Protein AF-A0A9K3PJ21-F1 (afdb_monomer_lite)

Sequence (249 aa):
MRWIPQDNSATTTWRPKPSSGSFVVKENTVPANENVNTLNNMMKSQVFDDKKAVFGEKKPVAVLPKMQKGLSYRSLSEPVPEGGACNLVYEPDSSGRLVEHYSTQPLEGVAAVGRWTAGTSKKIAPFKFKRNAGRNVLIGNCSAGVQGRKNYCSGWCQFVKSAKIQQGDVTVYDVPSGLKAMPVDVYLYYNDSRPGYQSVKLIPGKPQTTDNLLAVACIPKNTQFYENMTVDLLKWLQDGNNHGYSTKL

InterPro domains:
  IPR040955 Immune mapped protein 2, N-terminal [PF18590] (85-172)

pLDDT: mean 81.96, std 20.91, range [33.12, 98.81]

Radius of gyration: 27.79 Å; chains: 1; bounding box: 63×65×94 Å

Secondary structure (DSSP, 8-state):
----PPP------PPPPP----------PPPP--------------------------PPP-----PPS-------SSPPPTT-EEEEEEE-TTT-EEEEEEESSPPPSSEEEEEEE--TT----THHHHGGGGEEEEE--TTSHHHHHHHHHHHHHHHHHHHHHTT-EEEE-PPPTT-----EEEEEEES--STTTSEEEPPBT--EE-TTEEEEEEEETT-----SS---HHHHHHHHHHHSEEEE-

Organism: NCBI:txid303405

Structure (mmCIF, N/CA/C/O backbone):
data_AF-A0A9K3PJ21-F1
#
_entry.id   AF-A0A9K3PJ21-F1
#
loop_
_atom_site.group_PDB
_atom_site.id
_atom_site.type_symbol
_atom_site.label_atom_id
_atom_site.label_alt_id
_atom_site.label_comp_id
_atom_site.label_asym_id
_atom_site.label_entity_id
_atom_site.label_seq_id
_atom_site.pdbx_PDB_ins_code
_atom_site.Cartn_x
_atom_site.Cartn_y
_atom_site.Cartn_z
_atom_site.occupancy
_atom_site.B_iso_or_equiv
_atom_site.auth_seq_id
_atom_site.auth_comp_id
_atom_site.auth_asym_id
_atom_site.auth_atom_id
_atom_site.pdbx_PDB_model_num
ATOM 1 N N . MET A 1 1 ? 38.081 -19.834 45.169 1.00 48.06 1 MET A N 1
ATOM 2 C CA . MET A 1 1 ? 38.332 -18.465 44.666 1.00 48.06 1 MET A CA 1
ATOM 3 C C . MET A 1 1 ? 36.991 -17.816 44.374 1.00 48.06 1 MET A C 1
ATOM 5 O O . MET A 1 1 ? 36.265 -18.325 43.534 1.00 48.06 1 MET A O 1
ATOM 9 N N . ARG A 1 2 ? 36.615 -16.791 45.147 1.00 37.12 2 ARG A N 1
ATOM 10 C CA . ARG A 1 2 ? 35.355 -16.047 44.992 1.00 37.12 2 ARG A CA 1
ATOM 11 C C . ARG A 1 2 ? 35.621 -14.816 44.130 1.00 37.12 2 ARG A C 1
ATOM 13 O O . ARG A 1 2 ? 36.528 -14.052 44.441 1.00 37.12 2 ARG A O 1
ATOM 20 N N . TRP A 1 3 ? 34.845 -14.663 43.067 1.00 46.25 3 TRP A N 1
ATOM 21 C CA . TRP A 1 3 ? 34.851 -13.498 42.188 1.00 46.25 3 TRP A CA 1
ATOM 22 C C . TRP A 1 3 ? 33.812 -12.501 42.719 1.00 46.25 3 TRP A C 1
ATOM 24 O O . TRP A 1 3 ? 32.658 -12.877 42.919 1.00 46.25 3 TRP A O 1
ATOM 34 N N . ILE A 1 4 ? 34.233 -11.270 43.006 1.00 57.59 4 ILE A N 1
ATOM 35 C CA . ILE A 1 4 ? 33.368 -10.164 43.442 1.00 57.59 4 ILE A CA 1
ATOM 36 C C . ILE A 1 4 ? 33.255 -9.197 42.254 1.00 57.59 4 ILE A C 1
ATOM 38 O O . ILE A 1 4 ? 34.300 -8.756 41.773 1.00 57.59 4 ILE A O 1
ATOM 42 N N . PRO A 1 5 ? 32.053 -8.847 41.765 1.00 61.66 5 PRO A N 1
ATOM 43 C CA . PRO A 1 5 ? 31.897 -7.789 40.772 1.00 61.66 5 PRO A CA 1
ATOM 44 C C . PRO A 1 5 ? 31.983 -6.409 41.439 1.00 61.66 5 PRO A C 1
ATOM 46 O O . PRO A 1 5 ? 31.335 -6.172 42.456 1.00 61.66 5 PRO A O 1
ATOM 49 N N . GLN A 1 6 ? 32.777 -5.502 40.863 1.00 60.41 6 GLN A N 1
ATOM 50 C CA . GLN A 1 6 ? 32.766 -4.075 41.196 1.00 60.41 6 GLN A CA 1
ATOM 51 C C . GLN A 1 6 ? 31.664 -3.363 40.405 1.00 60.41 6 GLN A C 1
ATOM 53 O O . GLN A 1 6 ? 31.668 -3.378 39.173 1.00 60.41 6 GLN A O 1
ATOM 58 N N . ASP A 1 7 ? 30.757 -2.711 41.130 1.00 52.34 7 ASP A N 1
ATOM 59 C CA . ASP A 1 7 ? 29.776 -1.771 40.597 1.00 52.34 7 ASP A CA 1
ATOM 60 C C . ASP A 1 7 ? 30.464 -0.481 40.128 1.00 52.34 7 ASP A C 1
ATOM 62 O O . ASP A 1 7 ? 31.158 0.185 40.896 1.00 52.34 7 ASP A O 1
ATOM 66 N N . ASN A 1 8 ? 30.236 -0.100 38.868 1.00 55.09 8 ASN A N 1
ATOM 67 C CA . ASN A 1 8 ? 30.619 1.197 38.310 1.00 55.09 8 ASN A CA 1
ATOM 68 C C . ASN A 1 8 ? 29.347 1.986 37.967 1.00 55.09 8 ASN A C 1
ATOM 70 O O . ASN A 1 8 ? 28.825 1.917 36.855 1.00 55.09 8 ASN A O 1
ATOM 74 N N . SER A 1 9 ? 28.835 2.745 38.937 1.00 54.09 9 SER A N 1
ATOM 75 C CA . SER A 1 9 ? 27.739 3.695 38.742 1.00 54.09 9 SER A CA 1
ATOM 76 C C . SER A 1 9 ? 28.293 5.079 38.383 1.00 54.09 9 SER A C 1
ATOM 78 O O . SER A 1 9 ? 28.671 5.849 39.265 1.00 54.09 9 SER A O 1
ATOM 80 N N . ALA A 1 10 ? 28.330 5.415 37.092 1.00 52.22 10 ALA A N 1
ATOM 81 C CA . ALA A 1 10 ? 28.591 6.775 36.622 1.00 52.22 10 ALA A CA 1
ATOM 82 C C . ALA A 1 10 ? 27.274 7.434 36.182 1.00 52.22 10 ALA A C 1
ATOM 84 O O . ALA A 1 10 ? 26.783 7.234 35.073 1.00 52.22 10 ALA A O 1
ATOM 85 N N . THR A 1 11 ? 26.683 8.221 37.078 1.00 48.62 11 THR A N 1
ATOM 86 C CA . THR A 1 11 ? 25.495 9.047 36.837 1.00 48.62 11 THR A CA 1
ATOM 87 C C . THR A 1 11 ? 25.906 10.342 36.131 1.00 48.62 11 THR A C 1
ATOM 89 O O . THR A 1 11 ? 26.286 11.326 36.764 1.00 48.62 11 THR A O 1
ATOM 92 N N . THR A 1 12 ? 25.832 10.371 34.800 1.00 56.50 12 THR A N 1
ATOM 93 C CA . THR A 1 12 ? 25.981 11.613 34.025 1.00 56.50 12 THR A CA 1
ATOM 94 C C . THR A 1 12 ? 24.645 12.354 33.986 1.00 56.50 12 THR A C 1
ATOM 96 O O . THR A 1 12 ? 23.727 11.987 33.255 1.00 56.50 12 THR A O 1
ATOM 99 N N . THR A 1 13 ? 24.528 13.409 34.790 1.00 52.47 13 THR A N 1
ATOM 100 C CA . THR A 1 13 ? 23.378 14.319 34.787 1.00 52.47 13 THR A CA 1
ATOM 101 C C . THR A 1 13 ? 23.500 15.322 33.637 1.00 52.47 13 THR A C 1
ATOM 103 O O . THR A 1 13 ? 24.359 16.200 33.629 1.00 52.47 13 THR A O 1
ATOM 106 N N . TRP A 1 14 ? 22.621 15.195 32.643 1.00 51.62 14 TRP A N 1
ATOM 107 C CA . TRP A 1 14 ? 22.458 16.170 31.565 1.00 51.62 14 TRP A CA 1
ATOM 108 C C . TRP A 1 14 ? 21.593 17.344 32.039 1.00 51.62 14 TRP A C 1
ATOM 110 O O . TRP A 1 14 ? 20.435 17.156 32.408 1.00 51.62 14 TRP A O 1
ATOM 120 N N . ARG A 1 15 ? 22.134 18.569 32.003 1.00 51.69 15 ARG A N 1
ATOM 121 C CA . ARG A 1 15 ? 21.355 19.812 32.148 1.00 51.69 15 ARG A CA 1
ATOM 122 C C . ARG A 1 15 ? 21.144 20.461 30.772 1.00 51.69 15 ARG A C 1
ATOM 124 O O . ARG A 1 15 ? 22.138 20.748 30.105 1.00 51.69 15 ARG A O 1
ATOM 131 N N . PRO A 1 16 ? 19.903 20.748 30.344 1.00 59.66 16 PRO A N 1
ATOM 132 C CA . PRO A 1 16 ? 19.662 21.547 29.147 1.00 59.66 16 PRO A CA 1
ATOM 133 C C . PRO A 1 16 ? 19.882 23.046 29.418 1.00 59.66 16 PRO A C 1
ATOM 135 O O . PRO A 1 16 ? 19.475 23.576 30.453 1.00 59.66 16 PRO A O 1
ATOM 138 N N . LYS A 1 17 ? 20.525 23.736 28.466 1.00 58.53 17 LYS A N 1
ATOM 139 C CA . LYS A 1 17 ? 20.620 25.205 28.419 1.00 58.53 17 LYS A CA 1
ATOM 140 C C . LYS A 1 17 ? 19.269 25.795 27.980 1.00 58.53 17 LYS A C 1
ATOM 142 O O . LYS A 1 17 ? 18.743 25.342 26.965 1.00 58.53 17 LYS A O 1
ATOM 147 N N . PRO A 1 18 ? 18.731 26.825 28.653 1.00 55.88 18 PRO A N 1
ATOM 148 C CA . PRO A 1 18 ? 17.590 27.571 28.138 1.00 55.88 18 PRO A CA 1
ATOM 149 C C . PRO A 1 18 ? 18.043 28.536 27.032 1.00 55.88 18 PRO A C 1
ATOM 151 O O . PRO A 1 18 ? 18.862 29.422 27.266 1.00 55.88 18 PRO A O 1
ATOM 154 N N . SER A 1 19 ? 17.510 28.370 25.819 1.00 60.38 19 SER A N 1
ATOM 155 C CA . SER A 1 19 ? 17.622 29.353 24.738 1.00 60.38 19 SER A CA 1
ATOM 156 C C . SER A 1 19 ? 16.398 30.267 24.758 1.00 60.38 19 SER A C 1
ATOM 158 O O . SER A 1 19 ? 15.326 29.907 24.272 1.00 60.38 19 SER A O 1
ATOM 160 N N . SER A 1 20 ? 16.556 31.455 25.332 1.00 53.25 20 SER A N 1
ATOM 161 C CA . SER A 1 20 ? 15.606 32.559 25.219 1.00 53.25 20 SER A CA 1
ATOM 162 C C . SER A 1 20 ? 15.751 33.220 23.844 1.00 53.25 20 SER A C 1
ATOM 164 O O . SER A 1 20 ? 16.645 34.039 23.639 1.00 53.25 20 SER A O 1
ATOM 166 N N . GLY A 1 21 ? 14.896 32.844 22.893 1.00 54.09 21 GLY A N 1
ATOM 167 C CA . GLY A 1 21 ? 14.722 33.552 21.625 1.00 54.09 21 GLY A CA 1
ATOM 168 C C . GLY A 1 21 ? 13.326 34.158 21.570 1.00 54.09 21 GLY A C 1
ATOM 169 O O . GLY A 1 21 ? 12.347 33.441 21.386 1.00 54.09 21 GLY A O 1
ATOM 170 N N . SER A 1 22 ? 13.234 35.469 21.773 1.00 53.38 22 SER A N 1
ATOM 171 C CA . SER A 1 22 ? 12.018 36.264 21.618 1.00 53.38 22 SER A CA 1
ATOM 172 C C . SER A 1 22 ? 11.639 36.356 20.136 1.00 53.38 22 SER A C 1
ATOM 174 O O . SER A 1 22 ? 12.394 36.874 19.316 1.00 53.38 22 SER A O 1
ATOM 176 N N . PHE A 1 23 ? 10.464 35.836 19.784 1.00 51.53 23 PHE A N 1
ATOM 177 C CA . PHE A 1 23 ? 9.913 35.913 18.432 1.00 51.53 23 PHE A CA 1
ATOM 178 C C . PHE A 1 23 ? 8.993 37.136 18.342 1.00 51.53 23 PHE A C 1
ATOM 180 O O . PHE A 1 23 ? 7.965 37.202 19.013 1.00 51.53 23 PHE A O 1
ATOM 187 N N . VAL A 1 24 ? 9.388 38.127 17.541 1.00 61.00 24 VAL A N 1
ATOM 188 C CA . VAL A 1 24 ? 8.581 39.316 17.236 1.00 61.00 24 VAL A CA 1
ATOM 189 C C . VAL A 1 24 ? 7.594 38.949 16.128 1.00 61.00 24 VAL A C 1
ATOM 191 O O . VAL A 1 24 ? 7.997 38.665 15.001 1.00 61.00 24 VAL A O 1
ATOM 194 N N . VAL A 1 25 ? 6.301 38.952 16.449 1.00 57.19 25 VAL A N 1
ATOM 195 C CA . VAL A 1 25 ? 5.211 38.810 15.477 1.00 57.19 25 VAL A CA 1
ATOM 196 C C . VAL A 1 25 ? 5.051 40.150 14.757 1.00 57.19 25 VAL A C 1
ATOM 198 O O . VAL A 1 25 ? 4.670 41.142 15.370 1.00 57.19 25 VAL A O 1
ATOM 201 N N . LYS A 1 26 ? 5.375 40.196 13.461 1.00 56.75 26 LYS A N 1
ATOM 202 C CA . LYS A 1 26 ? 4.985 41.307 12.583 1.00 56.75 26 LYS A CA 1
ATOM 203 C C . LYS A 1 26 ? 3.599 41.009 12.020 1.00 56.75 26 LYS A C 1
ATOM 205 O O . LYS A 1 26 ? 3.435 40.054 11.263 1.00 56.75 26 LYS A O 1
ATOM 210 N N . GLU A 1 27 ? 2.622 41.819 12.409 1.00 52.47 27 GLU A N 1
ATOM 211 C CA . GLU A 1 27 ? 1.306 41.882 11.779 1.00 52.47 27 GLU A CA 1
ATOM 212 C C . GLU A 1 27 ? 1.458 42.381 10.336 1.00 52.47 27 GLU A C 1
ATOM 214 O O . GLU A 1 27 ? 2.004 43.456 10.091 1.00 52.47 27 GLU A O 1
ATOM 219 N N . ASN A 1 28 ? 0.992 41.582 9.375 1.00 53.69 28 ASN A N 1
ATOM 220 C CA . ASN A 1 28 ? 0.853 41.994 7.983 1.00 53.69 28 ASN A CA 1
ATOM 221 C C . ASN A 1 28 ? -0.600 42.408 7.740 1.00 53.69 28 ASN A C 1
ATOM 223 O O . ASN A 1 28 ? -1.493 41.569 7.631 1.00 53.69 28 ASN A O 1
ATOM 227 N N . THR A 1 29 ? -0.807 43.715 7.633 1.00 60.03 29 THR A N 1
ATOM 228 C CA . THR A 1 29 ? -2.037 44.347 7.158 1.00 60.03 29 THR A CA 1
ATOM 229 C C . THR A 1 29 ? -2.218 44.056 5.666 1.00 60.03 29 THR A C 1
ATOM 231 O O . THR A 1 29 ? -1.365 44.416 4.855 1.00 60.03 29 THR A O 1
ATOM 234 N N . VAL A 1 30 ? -3.324 43.413 5.287 1.00 63.75 30 VAL A N 1
ATOM 235 C CA . VAL A 1 30 ? -3.728 43.235 3.882 1.00 63.75 30 VAL A CA 1
ATOM 236 C C . VAL A 1 30 ? -4.723 44.345 3.526 1.00 63.75 30 VAL A C 1
ATOM 238 O O . VAL A 1 30 ? -5.742 44.457 4.207 1.00 63.75 30 VAL A O 1
ATOM 241 N N . PRO A 1 31 ? -4.479 45.166 2.488 1.00 57.81 31 PRO A N 1
ATOM 242 C CA . PRO A 1 31 ? -5.477 46.114 2.017 1.00 57.81 31 PRO A CA 1
ATOM 243 C C . PRO A 1 31 ? -6.556 45.410 1.186 1.00 57.81 31 PRO A C 1
ATOM 245 O O . PRO A 1 31 ? -6.269 44.596 0.305 1.00 57.81 31 PRO A O 1
ATOM 248 N N . ALA A 1 32 ? -7.805 45.764 1.480 1.00 54.44 32 ALA A N 1
ATOM 249 C CA . ALA A 1 32 ? -8.970 45.472 0.663 1.00 54.44 32 ALA A CA 1
ATOM 250 C C . ALA A 1 32 ? -8.812 46.115 -0.721 1.00 54.44 32 ALA A C 1
ATOM 252 O O . ALA A 1 32 ? -8.413 47.275 -0.821 1.00 54.44 32 ALA A O 1
ATOM 253 N N . ASN A 1 33 ? -9.143 45.374 -1.777 1.00 54.28 33 ASN A N 1
ATOM 254 C CA . ASN A 1 33 ? -9.301 45.954 -3.102 1.00 54.28 33 ASN A CA 1
ATOM 255 C C . ASN A 1 33 ? -10.628 45.481 -3.701 1.00 54.28 33 ASN A C 1
ATOM 257 O O . ASN A 1 33 ? -10.788 44.318 -4.074 1.00 54.28 33 ASN A O 1
ATOM 261 N N . GLU A 1 34 ? -11.578 46.410 -3.722 1.00 53.25 34 GLU A N 1
ATOM 262 C CA . GLU A 1 34 ? -12.801 46.382 -4.513 1.00 53.25 34 GLU A CA 1
ATOM 263 C C . GLU A 1 34 ? -12.468 46.705 -5.976 1.00 53.25 34 GLU A C 1
ATOM 265 O O . GLU A 1 34 ? -11.666 47.594 -6.241 1.00 53.25 34 GLU A O 1
ATOM 270 N N . ASN A 1 35 ? -13.093 45.996 -6.917 1.00 53.22 35 ASN A N 1
ATOM 271 C CA . ASN A 1 35 ? -13.442 46.443 -8.279 1.00 53.22 35 ASN A CA 1
ATOM 272 C C . ASN A 1 35 ? -14.196 45.263 -8.930 1.00 53.22 35 ASN A C 1
ATOM 274 O O . ASN A 1 35 ? -13.621 44.190 -9.082 1.00 53.22 35 ASN A O 1
ATOM 278 N N . VAL A 1 36 ? -15.521 45.254 -9.109 1.00 49.59 36 VAL A N 1
ATOM 279 C CA . VAL A 1 36 ? -16.432 46.136 -9.869 1.00 49.59 36 VAL A CA 1
ATOM 280 C C . VAL A 1 36 ? -16.236 46.045 -11.395 1.00 49.59 36 VAL A C 1
ATOM 282 O O . VAL A 1 36 ? -15.222 46.481 -11.926 1.00 49.59 36 VAL A O 1
ATOM 285 N N . ASN A 1 37 ? -17.311 45.573 -12.053 1.00 44.03 37 ASN A N 1
ATOM 286 C CA . ASN A 1 37 ? -17.676 45.666 -13.481 1.00 44.03 37 ASN A CA 1
ATOM 287 C C . ASN A 1 37 ? -16.851 44.792 -14.468 1.00 44.03 37 ASN A C 1
ATOM 289 O O . ASN A 1 37 ? -15.691 44.500 -14.238 1.00 44.03 37 ASN A O 1
ATOM 293 N N . THR A 1 38 ? -17.368 44.257 -15.582 1.00 49.78 38 THR A N 1
ATOM 294 C CA . THR A 1 38 ? -18.482 44.683 -16.443 1.00 49.78 38 THR A CA 1
ATOM 295 C C . THR A 1 38 ? -18.964 43.511 -17.316 1.00 49.78 38 THR A C 1
ATOM 297 O O . THR A 1 38 ? -18.173 42.678 -17.755 1.00 49.78 38 THR A O 1
ATOM 300 N N . LEU A 1 39 ? -20.265 43.510 -17.612 1.00 51.31 39 LEU A N 1
ATOM 301 C CA . LEU A 1 39 ? -20.942 42.819 -18.718 1.00 51.31 39 LEU A CA 1
ATOM 302 C C . LEU A 1 39 ? -20.254 43.006 -20.086 1.00 51.31 39 LEU A C 1
ATOM 304 O O . LEU A 1 39 ? -19.721 44.078 -20.351 1.00 51.31 39 LEU A O 1
ATOM 308 N N . ASN A 1 40 ? -20.377 42.012 -20.978 1.00 51.66 40 ASN A N 1
ATOM 309 C CA . ASN A 1 40 ? -20.855 42.155 -22.371 1.00 51.66 40 ASN A CA 1
ATOM 310 C C . ASN A 1 40 ? -20.815 40.776 -23.071 1.00 51.66 40 ASN A C 1
ATOM 312 O O . ASN A 1 40 ? -19.788 40.112 -23.067 1.00 51.66 40 ASN A O 1
ATOM 316 N N . ASN A 1 41 ? -21.943 40.175 -23.455 1.00 47.41 41 ASN A N 1
ATOM 317 C CA . ASN A 1 41 ? -22.812 40.426 -24.616 1.00 47.41 41 ASN A CA 1
ATOM 318 C C . ASN A 1 41 ? -22.293 39.922 -25.981 1.00 47.41 41 ASN A C 1
ATOM 320 O O . ASN A 1 41 ? -21.202 40.256 -26.422 1.00 47.41 41 ASN A O 1
ATOM 324 N N . MET A 1 42 ? -23.229 39.250 -26.668 1.00 45.12 42 MET A N 1
ATOM 325 C CA . MET A 1 42 ? -23.433 39.150 -28.122 1.00 45.12 42 MET A CA 1
ATOM 326 C C . MET A 1 42 ? -22.715 38.068 -28.950 1.00 45.12 42 MET A C 1
ATOM 328 O O . MET A 1 42 ? -21.550 38.160 -29.316 1.00 45.12 42 MET A O 1
ATOM 332 N N . MET A 1 43 ? -23.552 37.103 -29.361 1.00 50.19 43 MET A N 1
ATOM 333 C CA . MET A 1 43 ? -23.869 36.769 -30.759 1.00 50.19 43 MET A CA 1
ATOM 334 C C . MET A 1 43 ? -22.722 36.809 -31.775 1.00 50.19 43 MET A C 1
ATOM 336 O O . MET A 1 43 ? -22.367 37.883 -32.248 1.00 50.19 43 MET A O 1
ATOM 340 N N . LYS A 1 44 ? -22.366 35.632 -32.306 1.00 49.00 44 LYS A N 1
ATOM 341 C CA . LYS A 1 44 ? -22.301 35.427 -33.764 1.00 49.00 44 LYS A CA 1
ATOM 342 C C . LYS A 1 44 ? -22.819 34.037 -34.129 1.00 49.00 44 LYS A C 1
ATOM 344 O O . LYS A 1 44 ? -22.147 33.033 -33.926 1.00 49.00 44 LYS A O 1
ATOM 349 N N . SER A 1 45 ? -24.026 34.011 -34.691 1.00 54.41 45 SER A N 1
ATOM 350 C CA . SER A 1 45 ? -24.462 32.970 -35.614 1.00 54.41 45 SER A CA 1
ATOM 351 C C . SER A 1 45 ? -23.651 33.101 -36.902 1.00 54.41 45 SER A C 1
ATOM 353 O O . SER A 1 45 ? -23.663 34.170 -37.515 1.00 54.41 45 SER A O 1
ATOM 355 N N . GLN A 1 46 ? -22.998 32.031 -37.345 1.00 53.22 46 GLN A N 1
ATOM 356 C CA . GLN A 1 46 ? -22.615 31.888 -38.745 1.00 53.22 46 GLN A CA 1
ATOM 357 C C . GLN A 1 46 ? -22.968 30.487 -39.239 1.00 53.22 46 GLN A C 1
ATOM 359 O O . GLN A 1 46 ? -22.632 29.474 -38.631 1.00 53.22 46 GLN A O 1
ATOM 364 N N . VAL A 1 47 ? -23.735 30.524 -40.323 1.00 52.53 47 VAL A N 1
ATOM 365 C CA . VAL A 1 47 ? -24.220 29.455 -41.193 1.00 52.53 47 VAL A CA 1
ATOM 366 C C . VAL A 1 47 ? -23.155 29.181 -42.269 1.00 52.53 47 VAL A C 1
ATOM 368 O O . VAL A 1 47 ? -22.322 30.054 -42.517 1.00 52.53 47 VAL A O 1
ATOM 371 N N . PHE A 1 48 ? -23.289 28.026 -42.937 1.00 45.22 48 PHE A N 1
ATOM 372 C CA . PHE A 1 48 ? -22.551 27.501 -44.105 1.00 45.22 48 PHE A CA 1
ATOM 373 C C . PHE A 1 48 ? -21.251 26.762 -43.717 1.00 45.22 48 PHE A C 1
ATOM 375 O O . PHE A 1 48 ? -20.473 27.236 -42.902 1.00 45.22 48 PHE A O 1
ATOM 382 N N . ASP A 1 49 ? -20.991 25.521 -44.137 1.00 46.25 49 ASP A N 1
ATOM 383 C CA . ASP A 1 49 ? -21.069 24.995 -45.497 1.00 46.25 49 ASP A CA 1
ATOM 384 C C . ASP A 1 49 ? -21.012 23.454 -45.525 1.00 46.25 49 ASP A C 1
ATOM 386 O O . ASP A 1 49 ? -20.274 22.822 -44.760 1.00 46.25 49 ASP A O 1
ATOM 390 N N . ASP A 1 50 ? -21.726 22.876 -46.492 1.00 54.44 50 ASP A N 1
ATOM 391 C CA . ASP A 1 50 ? -21.658 21.478 -46.913 1.00 54.44 50 ASP A CA 1
ATOM 392 C C . ASP A 1 50 ? -20.241 21.100 -47.375 1.00 54.44 50 ASP A C 1
ATOM 394 O O . ASP A 1 50 ? -19.782 21.477 -48.458 1.00 54.44 50 ASP A O 1
ATOM 398 N N . LYS A 1 51 ? -19.538 20.283 -46.580 1.00 52.25 51 LYS A N 1
ATOM 399 C CA . LYS A 1 51 ? -18.284 19.641 -46.996 1.00 52.25 51 LYS A CA 1
ATOM 400 C C . LYS A 1 51 ? -18.463 18.142 -47.201 1.00 52.25 51 LYS A C 1
ATOM 402 O O . LYS A 1 51 ? -18.487 17.349 -46.267 1.00 52.25 51 LYS A O 1
ATOM 407 N N . LYS A 1 52 ? -18.536 17.817 -48.494 1.00 48.62 52 LYS A N 1
ATOM 408 C CA . LYS A 1 52 ? -18.217 16.558 -49.183 1.00 48.62 52 LYS A CA 1
ATOM 409 C C . LYS A 1 52 ? -17.518 15.499 -48.319 1.00 48.62 52 LYS A C 1
ATOM 411 O O . LYS A 1 52 ? -16.408 15.704 -47.831 1.00 48.62 52 LYS A O 1
ATOM 416 N N . ALA A 1 53 ? -18.135 14.320 -48.268 1.00 50.94 53 ALA A N 1
ATOM 417 C CA . ALA A 1 53 ? -17.537 13.085 -47.783 1.00 50.94 53 ALA A CA 1
ATOM 418 C C . ALA A 1 53 ? -16.322 12.698 -48.647 1.00 50.94 53 ALA A C 1
ATOM 420 O O . ALA A 1 53 ? -16.459 12.204 -49.765 1.00 50.94 53 ALA A O 1
ATOM 421 N N . VAL A 1 54 ? -15.122 12.931 -48.116 1.00 56.06 54 VAL A N 1
ATOM 422 C CA . VAL A 1 54 ? -13.876 12.351 -48.624 1.00 56.06 54 VAL A CA 1
ATOM 423 C C . VAL A 1 54 ? -13.703 10.998 -47.940 1.00 56.06 54 VAL A C 1
ATOM 425 O O . VAL A 1 54 ? -13.540 10.929 -46.721 1.00 56.06 54 VAL A O 1
ATOM 428 N N . PHE A 1 55 ? -13.760 9.920 -48.724 1.00 53.06 55 PHE A N 1
ATOM 429 C CA . PHE A 1 55 ? -13.367 8.576 -48.303 1.00 53.06 55 PHE A CA 1
ATOM 430 C C . PHE A 1 55 ? -11.874 8.590 -47.953 1.00 53.06 55 PHE A C 1
ATOM 432 O O . PHE A 1 55 ? -11.013 8.477 -48.821 1.00 53.06 55 PHE A O 1
ATOM 439 N N . GLY A 1 56 ? -11.578 8.800 -46.671 1.00 51.59 56 GLY A N 1
ATOM 440 C CA . GLY A 1 56 ? -10.225 8.784 -46.137 1.00 51.59 56 GLY A CA 1
ATOM 441 C C . GLY A 1 56 ? -9.628 7.383 -46.203 1.00 51.59 56 GLY A C 1
ATOM 442 O O . GLY A 1 56 ? -10.219 6.417 -45.713 1.00 51.59 56 GLY A O 1
ATOM 443 N N . GLU A 1 57 ? -8.441 7.295 -46.796 1.00 56.12 57 GLU A N 1
ATOM 444 C CA . GLU A 1 57 ? -7.560 6.135 -46.732 1.00 56.12 57 GLU A CA 1
ATOM 445 C C . GLU A 1 57 ? -7.468 5.611 -45.294 1.00 56.12 57 GLU A C 1
ATOM 447 O O . GLU A 1 57 ? -7.263 6.364 -44.335 1.00 56.12 57 GLU A O 1
ATOM 452 N N . LYS A 1 58 ? -7.631 4.293 -45.137 1.00 59.56 58 LYS A N 1
ATOM 453 C CA . LYS A 1 58 ? -7.471 3.606 -43.856 1.00 59.56 58 LYS A CA 1
ATOM 454 C C . LYS A 1 58 ? -6.050 3.855 -43.349 1.00 59.56 58 LYS A C 1
ATOM 456 O O . LYS A 1 58 ? -5.106 3.230 -43.828 1.00 59.56 58 LYS A O 1
ATOM 461 N N . LYS A 1 59 ? -5.901 4.753 -42.367 1.00 57.06 59 LYS A N 1
ATOM 462 C CA . LYS A 1 59 ? -4.650 4.917 -41.616 1.00 57.06 59 LYS A CA 1
ATOM 463 C C . LYS A 1 59 ? -4.188 3.534 -41.140 1.00 57.06 59 LYS A C 1
ATOM 465 O O . LYS A 1 59 ? -5.005 2.817 -40.554 1.00 57.06 59 LYS A O 1
ATOM 470 N N . PRO A 1 60 ? -2.920 3.153 -41.371 1.00 58.50 60 PRO A N 1
ATOM 471 C CA . PRO A 1 60 ? -2.397 1.889 -40.884 1.00 58.50 60 PRO A CA 1
ATOM 472 C C . PRO A 1 60 ? -2.595 1.838 -39.371 1.00 58.50 60 PRO A C 1
ATOM 474 O O . PRO A 1 60 ? -2.206 2.756 -38.646 1.00 58.50 60 PRO A O 1
ATOM 477 N N . VAL A 1 61 ? -3.277 0.783 -38.926 1.00 60.81 61 VAL A N 1
ATOM 478 C CA . VAL A 1 61 ? -3.510 0.475 -37.516 1.00 60.81 61 VAL A CA 1
ATOM 479 C C . VAL A 1 61 ? -2.163 0.563 -36.813 1.00 60.81 61 VAL A C 1
ATOM 481 O O . VAL A 1 61 ? -1.229 -0.151 -37.180 1.00 60.81 61 VAL A O 1
ATOM 484 N N . ALA A 1 62 ? -2.047 1.492 -35.861 1.00 53.34 62 ALA A N 1
ATOM 485 C CA . ALA A 1 62 ? -0.827 1.700 -35.101 1.00 53.34 62 ALA A CA 1
ATOM 486 C C . ALA A 1 62 ? -0.382 0.352 -34.526 1.00 53.34 62 ALA A C 1
ATOM 488 O O . ALA A 1 62 ? -1.102 -0.261 -33.736 1.00 53.34 62 ALA A O 1
ATOM 489 N N . VAL A 1 63 ? 0.776 -0.127 -34.982 1.00 51.06 63 VAL A N 1
ATOM 490 C CA . VAL A 1 63 ? 1.373 -1.370 -34.504 1.00 51.06 63 VAL A CA 1
ATOM 491 C C . VAL A 1 63 ? 1.627 -1.174 -33.017 1.00 51.06 63 VAL A C 1
ATOM 493 O O . VAL A 1 63 ? 2.508 -0.405 -32.631 1.00 51.06 63 VAL A O 1
ATOM 496 N N . LEU A 1 64 ? 0.805 -1.822 -32.187 1.00 45.03 64 LEU A N 1
ATOM 497 C CA . LEU A 1 64 ? 0.991 -1.833 -30.744 1.00 45.03 64 LEU A CA 1
ATOM 498 C C . LEU A 1 64 ? 2.438 -2.264 -30.461 1.00 45.03 64 LEU A C 1
ATOM 500 O O . LEU A 1 64 ? 2.912 -3.224 -31.083 1.00 45.03 64 LEU A O 1
ATOM 504 N N . PRO A 1 65 ? 3.166 -1.554 -29.581 1.00 42.56 65 PRO A N 1
ATOM 505 C CA . PRO A 1 65 ? 4.537 -1.908 -29.252 1.00 42.56 65 PRO A CA 1
ATOM 506 C C . PRO A 1 65 ? 4.576 -3.377 -28.835 1.00 42.56 65 PRO A C 1
ATOM 508 O O . PRO A 1 65 ? 3.826 -3.804 -27.957 1.00 42.56 65 PRO A O 1
ATOM 511 N N . LYS A 1 66 ? 5.416 -4.162 -29.519 1.00 35.84 66 LYS A N 1
ATOM 512 C CA . LYS A 1 66 ? 5.589 -5.590 -29.244 1.00 35.84 66 LYS A CA 1
ATOM 513 C C . LYS A 1 66 ? 6.023 -5.730 -27.784 1.00 35.84 66 LYS A C 1
ATOM 515 O O . LYS A 1 66 ? 7.156 -5.386 -27.452 1.00 35.84 66 LYS A O 1
ATOM 520 N N . MET A 1 67 ? 5.113 -6.191 -26.924 1.00 41.16 67 MET A N 1
ATOM 521 C CA . MET A 1 67 ? 5.416 -6.513 -25.530 1.00 41.16 67 MET A CA 1
ATOM 522 C C . MET A 1 67 ? 6.596 -7.492 -25.494 1.00 41.16 67 MET A C 1
ATOM 524 O O . MET A 1 67 ? 6.648 -8.442 -26.281 1.00 41.16 67 MET A O 1
ATOM 528 N N . GLN A 1 68 ? 7.576 -7.220 -24.628 1.00 44.78 68 GLN A N 1
ATOM 529 C CA . GLN A 1 68 ? 8.773 -8.048 -24.483 1.00 44.78 68 GLN A CA 1
ATOM 530 C C . GLN A 1 68 ? 8.385 -9.509 -24.206 1.00 44.78 68 GLN A C 1
ATOM 532 O O . GLN A 1 68 ? 7.647 -9.808 -23.269 1.00 44.78 68 GLN A O 1
ATOM 537 N N . LYS A 1 69 ? 8.895 -10.426 -25.037 1.00 33.12 69 LYS A N 1
ATOM 538 C CA . LYS A 1 69 ? 8.750 -11.876 -24.858 1.00 33.12 69 LYS A CA 1
ATOM 539 C C . LYS A 1 69 ? 9.600 -12.331 -23.669 1.00 33.12 69 LYS A C 1
ATOM 541 O O . LYS A 1 69 ? 10.806 -12.106 -23.679 1.00 33.12 69 LYS A O 1
ATOM 546 N N . GLY A 1 70 ? 8.985 -13.016 -22.703 1.00 38.34 70 GLY A N 1
ATOM 547 C CA . GLY A 1 70 ? 9.703 -13.692 -21.611 1.00 38.34 70 GLY A CA 1
ATOM 548 C C . GLY A 1 70 ? 9.072 -13.591 -20.220 1.00 38.34 70 GLY A C 1
ATOM 549 O O . GLY A 1 70 ? 9.772 -13.788 -19.234 1.00 38.34 70 GLY A O 1
ATOM 550 N N . LEU A 1 71 ? 7.783 -13.270 -20.114 1.00 37.22 71 LEU A N 1
ATOM 551 C CA . LEU A 1 71 ? 7.138 -12.972 -18.838 1.00 37.22 71 LEU A CA 1
ATOM 552 C C . LEU A 1 71 ? 6.111 -14.055 -18.492 1.00 37.22 71 LEU A C 1
ATOM 554 O O . LEU A 1 71 ? 5.241 -14.380 -19.297 1.00 37.22 71 LEU A O 1
ATOM 558 N N . SER A 1 72 ? 6.254 -14.656 -17.310 1.00 36.41 72 SER A N 1
ATOM 559 C CA . SER A 1 72 ? 5.395 -15.740 -16.834 1.00 36.41 72 SER A CA 1
ATOM 560 C C . SER A 1 72 ? 3.929 -15.301 -16.786 1.00 36.41 72 SER A C 1
ATOM 562 O O . SER A 1 72 ? 3.607 -14.293 -16.153 1.00 36.41 72 SER A O 1
ATOM 564 N N . TYR A 1 73 ? 3.048 -16.093 -17.398 1.00 38.25 73 TYR A N 1
ATOM 565 C CA . TYR A 1 73 ? 1.597 -15.952 -17.306 1.00 38.25 73 TYR A CA 1
ATOM 566 C C . TYR A 1 73 ? 1.146 -16.136 -15.850 1.00 38.25 73 TYR A C 1
ATOM 568 O O . TYR A 1 73 ? 0.948 -17.249 -15.368 1.00 38.25 73 TYR A O 1
ATOM 576 N N . ARG A 1 74 ? 0.948 -15.032 -15.137 1.00 45.44 74 ARG A N 1
ATOM 577 C CA . ARG A 1 74 ? -0.086 -14.974 -14.108 1.00 45.44 74 ARG A CA 1
ATOM 578 C C . ARG A 1 74 ? -1.021 -13.838 -14.465 1.00 45.44 74 ARG A C 1
ATOM 580 O O . ARG A 1 74 ? -0.657 -12.673 -14.355 1.00 45.44 74 ARG A O 1
ATOM 587 N N . SER A 1 75 ? -2.248 -14.200 -14.819 1.00 53.31 75 SER A N 1
ATOM 588 C CA . SER A 1 75 ? -3.378 -13.356 -14.468 1.00 53.31 75 SER A CA 1
ATOM 589 C C . SER A 1 75 ? -3.350 -13.256 -12.947 1.00 53.31 75 SER A C 1
ATOM 591 O O . SER A 1 75 ? -3.371 -14.287 -12.272 1.00 53.31 75 SER A O 1
ATOM 593 N N . LEU A 1 76 ? -3.297 -12.045 -12.387 1.00 62.81 76 LEU A N 1
ATOM 594 C CA . LEU A 1 76 ? -3.906 -11.831 -11.073 1.00 62.81 76 LEU A CA 1
ATOM 595 C C . LEU A 1 76 ? -5.295 -12.469 -11.208 1.00 62.81 76 LEU A C 1
ATOM 597 O O . LEU A 1 76 ? -6.035 -12.090 -12.113 1.00 62.81 76 LEU A O 1
ATOM 601 N N . SER A 1 77 ? -5.569 -13.554 -10.482 1.00 58.22 77 SER A N 1
ATOM 602 C CA . SER A 1 77 ? -6.709 -14.445 -10.773 1.00 58.22 77 SER A CA 1
ATOM 603 C C . SER A 1 77 ? -8.050 -13.716 -10.730 1.00 58.22 77 SER A C 1
ATOM 605 O O . SER A 1 77 ? -9.039 -14.183 -11.283 1.00 58.22 77 SER A O 1
ATOM 607 N N . GLU A 1 78 ? -8.064 -12.554 -10.088 1.00 74.62 78 GLU A N 1
ATOM 608 C CA . GLU A 1 78 ? -9.207 -11.673 -10.031 1.00 74.62 78 GLU A CA 1
ATOM 609 C C . GLU A 1 78 ? -9.258 -10.756 -11.259 1.00 74.62 78 GLU A C 1
ATOM 611 O O . GLU A 1 78 ? -8.324 -9.956 -11.467 1.00 74.62 78 GLU A O 1
ATOM 616 N N . PRO A 1 79 ? -10.356 -10.820 -12.038 1.00 86.44 79 PRO A N 1
ATOM 617 C CA . PRO A 1 79 ? -10.577 -9.892 -13.131 1.00 86.44 79 PRO A CA 1
ATOM 618 C C . PRO A 1 79 ? -10.532 -8.458 -12.604 1.00 86.44 79 PRO A C 1
ATOM 620 O O . PRO A 1 79 ? -10.920 -8.169 -11.471 1.00 86.44 79 PRO A O 1
ATOM 623 N N . VAL A 1 80 ? -10.026 -7.544 -13.429 1.00 89.62 80 VAL A N 1
ATOM 624 C CA . VAL A 1 80 ? -10.066 -6.122 -13.090 1.00 89.62 80 VAL A CA 1
ATOM 625 C C . VAL A 1 80 ? -11.539 -5.695 -13.071 1.00 89.62 80 VAL A C 1
ATOM 627 O O . VAL A 1 80 ? -12.238 -5.960 -14.050 1.00 89.62 80 VAL A O 1
ATOM 630 N N . PRO A 1 81 ? -12.032 -5.075 -11.985 1.00 92.38 81 PRO A N 1
ATOM 631 C CA . PRO A 1 81 ? -13.432 -4.685 -11.894 1.00 92.38 81 PRO A CA 1
ATOM 632 C C . PRO A 1 81 ? -13.801 -3.653 -12.960 1.00 92.38 81 PRO A C 1
ATOM 634 O O . PRO A 1 81 ? -12.953 -2.923 -13.489 1.00 92.38 81 PRO A O 1
ATOM 637 N N . GLU A 1 82 ? -15.099 -3.562 -13.239 1.00 91.75 82 GLU A N 1
ATOM 638 C CA . GLU A 1 82 ? -15.649 -2.528 -14.106 1.00 91.75 82 GLU A CA 1
ATOM 639 C C . GLU A 1 82 ? -15.297 -1.136 -13.546 1.00 91.75 82 GLU A C 1
ATOM 641 O O . GLU A 1 82 ? -15.571 -0.820 -12.391 1.00 91.75 82 GLU A O 1
ATOM 646 N N . GLY A 1 83 ? -14.627 -0.309 -14.353 1.00 93.56 83 GLY A N 1
ATOM 647 C CA . GLY A 1 83 ? -14.083 0.986 -13.918 1.00 93.56 83 GLY A CA 1
ATOM 648 C C . GLY A 1 83 ? -12.585 0.986 -13.587 1.00 93.56 83 GLY A C 1
ATOM 649 O O . GLY A 1 83 ? -12.012 2.062 -13.408 1.00 93.56 83 GLY A O 1
ATOM 650 N N . GLY A 1 84 ? -11.933 -0.180 -13.602 1.00 96.69 84 GLY A N 1
ATOM 651 C CA . GLY A 1 84 ? -10.486 -0.320 -13.450 1.00 96.69 84 GLY A CA 1
ATOM 652 C C . GLY A 1 84 ? -10.004 -0.396 -12.001 1.00 96.69 84 GLY A C 1
ATOM 653 O O . GLY A 1 84 ? -10.766 -0.268 -11.046 1.00 96.69 84 GLY A O 1
ATOM 654 N N . ALA A 1 85 ? -8.699 -0.596 -11.841 1.00 97.50 85 ALA A N 1
ATOM 655 C CA . ALA A 1 85 ? -8.031 -0.665 -10.546 1.00 97.50 85 ALA A CA 1
ATOM 656 C C . ALA A 1 85 ? -6.687 0.074 -10.578 1.00 97.50 85 ALA A C 1
ATOM 658 O O . ALA A 1 85 ? -6.164 0.406 -11.645 1.00 97.50 85 ALA A O 1
ATOM 659 N N . CYS A 1 86 ? -6.113 0.308 -9.401 1.00 98.06 86 CYS A N 1
ATOM 660 C CA . CYS A 1 86 ? -4.740 0.769 -9.255 1.00 98.06 86 CYS A CA 1
ATOM 661 C C . CYS A 1 86 ? -3.900 -0.347 -8.638 1.00 98.06 86 CYS A C 1
ATOM 663 O O . CYS A 1 86 ? -4.189 -0.817 -7.539 1.00 98.06 86 CYS A O 1
ATOM 665 N N . ASN A 1 87 ? -2.863 -0.779 -9.345 1.00 97.56 87 ASN A N 1
ATOM 666 C CA . ASN A 1 87 ? -1.964 -1.828 -8.883 1.00 97.56 87 ASN A CA 1
ATOM 667 C C . ASN A 1 87 ? -0.683 -1.190 -8.340 1.00 97.56 87 ASN A C 1
ATOM 669 O O . ASN A 1 87 ? -0.137 -0.279 -8.960 1.00 97.56 87 ASN A O 1
ATOM 673 N N . LEU A 1 88 ? -0.184 -1.677 -7.209 1.00 98.00 88 LEU A N 1
ATOM 674 C CA . LEU A 1 88 ? 1.138 -1.331 -6.709 1.00 98.00 88 LEU A CA 1
ATOM 675 C C . LEU A 1 88 ? 2.154 -2.260 -7.364 1.00 98.00 88 LEU A C 1
ATOM 677 O O . LEU A 1 88 ? 2.178 -3.457 -7.082 1.00 98.00 88 LEU A O 1
ATOM 681 N N . VAL A 1 89 ? 2.976 -1.711 -8.246 1.00 96.81 89 VAL A N 1
ATOM 682 C CA . VAL A 1 89 ? 3.982 -2.454 -9.001 1.00 96.81 89 VAL A CA 1
ATOM 683 C C . VAL A 1 89 ? 5.364 -2.096 -8.482 1.00 96.81 89 VAL A C 1
ATOM 685 O O . VAL A 1 89 ? 5.714 -0.919 -8.384 1.00 96.81 89 VAL A O 1
ATOM 688 N N . TYR A 1 90 ? 6.163 -3.114 -8.174 1.00 97.06 90 TYR A N 1
ATOM 689 C CA . TYR A 1 90 ? 7.589 -2.931 -7.961 1.00 97.06 90 TYR A CA 1
ATOM 690 C C . TYR A 1 90 ? 8.338 -3.079 -9.282 1.00 97.06 90 TYR A C 1
ATOM 692 O O . TYR A 1 90 ? 8.240 -4.099 -9.965 1.00 97.06 90 TYR A O 1
ATOM 700 N N . GLU A 1 91 ? 9.111 -2.060 -9.630 1.00 95.62 91 GLU A N 1
ATOM 701 C CA . GLU A 1 91 ? 10.003 -2.088 -10.780 1.00 95.62 91 GLU A CA 1
ATOM 702 C C . GLU A 1 91 ? 11.441 -2.191 -10.260 1.00 95.62 91 GLU A C 1
ATOM 704 O O . GLU A 1 91 ? 11.891 -1.262 -9.586 1.00 95.62 91 GLU A O 1
ATOM 709 N N . PRO A 1 92 ? 12.161 -3.300 -10.517 1.00 94.25 92 PRO A N 1
ATOM 710 C CA . PRO A 1 92 ? 13.514 -3.505 -9.996 1.00 94.25 92 PRO A CA 1
ATOM 711 C C . PRO A 1 92 ? 14.561 -2.603 -10.664 1.00 94.25 92 PRO A C 1
ATOM 713 O O . PRO A 1 92 ? 15.653 -2.427 -10.121 1.00 94.25 92 PRO A O 1
ATOM 716 N N . ASP A 1 93 ? 14.237 -2.033 -11.823 1.00 88.69 93 ASP A N 1
ATOM 717 C CA . ASP A 1 93 ? 15.129 -1.153 -12.569 1.00 88.69 93 ASP A CA 1
ATOM 718 C C . ASP A 1 93 ? 15.424 0.138 -11.788 1.00 88.69 93 ASP A C 1
ATOM 720 O O . ASP A 1 93 ? 14.641 0.585 -10.947 1.00 88.69 93 ASP A O 1
ATOM 724 N N . SER A 1 94 ? 16.578 0.753 -12.065 1.00 77.38 94 SER A N 1
ATOM 725 C CA . SER A 1 94 ? 16.962 2.054 -11.494 1.00 77.38 94 SER A CA 1
ATOM 726 C C . SER A 1 94 ? 16.908 2.103 -9.957 1.00 77.38 94 SER A C 1
ATOM 728 O O . SER A 1 94 ? 16.298 3.006 -9.387 1.00 77.38 94 SER A O 1
ATOM 730 N N . SER A 1 95 ? 17.565 1.151 -9.279 1.00 90.56 95 SER A N 1
ATOM 731 C CA . SER A 1 95 ? 17.626 1.006 -7.804 1.00 90.56 95 SER A CA 1
ATOM 732 C C . SER A 1 95 ? 16.297 0.672 -7.106 1.00 90.56 95 SER A C 1
ATOM 734 O O . SER A 1 95 ? 16.143 0.852 -5.893 1.00 90.56 95 SER A O 1
ATOM 736 N N . GLY A 1 96 ? 15.333 0.149 -7.864 1.00 95.81 96 GLY A N 1
ATOM 737 C CA . GLY A 1 96 ? 14.036 -0.263 -7.352 1.00 95.81 96 GLY A CA 1
ATOM 738 C C . GLY A 1 96 ? 13.102 0.919 -7.098 1.00 95.81 96 GLY A C 1
ATOM 739 O O . GLY A 1 96 ? 13.436 1.853 -6.366 1.00 95.81 96 GLY A O 1
ATOM 740 N N . ARG A 1 97 ? 11.882 0.858 -7.624 1.00 97.25 97 ARG A N 1
ATOM 741 C CA . ARG A 1 97 ? 10.830 1.843 -7.334 1.00 97.25 97 ARG A CA 1
ATOM 742 C C . ARG A 1 97 ? 9.465 1.194 -7.181 1.00 97.25 97 ARG A C 1
ATOM 744 O O . ARG A 1 97 ? 9.203 0.142 -7.758 1.00 97.25 97 ARG A O 1
ATOM 751 N N . LEU A 1 98 ? 8.596 1.852 -6.424 1.00 98.00 98 LEU A N 1
ATOM 752 C CA . LEU A 1 98 ? 7.180 1.518 -6.331 1.00 98.00 98 LEU A CA 1
ATOM 753 C C . LEU A 1 98 ? 6.368 2.485 -7.189 1.00 98.00 98 LEU A C 1
ATOM 755 O O . LEU A 1 98 ? 6.524 3.707 -7.104 1.00 98.00 98 LEU A O 1
ATOM 759 N N . VAL A 1 99 ? 5.505 1.918 -8.024 1.00 98.12 99 VAL A N 1
ATOM 760 C CA . VAL A 1 99 ? 4.711 2.634 -9.019 1.00 98.12 99 VAL A CA 1
ATOM 761 C C . VAL A 1 99 ? 3.253 2.232 -8.861 1.00 98.12 99 VAL A C 1
ATOM 763 O O . VAL A 1 99 ? 2.919 1.052 -8.858 1.00 98.12 99 VAL A O 1
ATOM 766 N N . GLU A 1 100 ? 2.373 3.219 -8.757 1.00 98.31 100 GLU A N 1
ATOM 767 C CA . GLU A 1 100 ? 0.949 3.021 -9.002 1.00 98.31 100 GLU A CA 1
ATOM 768 C C . GLU A 1 100 ? 0.726 2.849 -10.502 1.00 98.31 100 GLU A C 1
ATOM 770 O O . GLU A 1 100 ? 1.073 3.734 -11.290 1.00 98.31 100 GLU A O 1
ATOM 775 N N . HIS A 1 101 ? 0.125 1.731 -10.892 1.00 97.94 101 HIS A N 1
ATOM 776 C CA . HIS A 1 101 ? -0.249 1.446 -12.266 1.00 97.94 101 HIS A CA 1
ATOM 777 C C . HIS A 1 101 ? -1.768 1.275 -12.380 1.00 97.94 101 HIS A C 1
ATOM 779 O O . HIS A 1 101 ? -2.334 0.241 -12.010 1.00 97.94 101 HIS A O 1
ATOM 785 N N . TYR A 1 102 ? -2.421 2.323 -12.878 1.00 98.06 102 TYR A N 1
ATOM 786 C CA . TYR A 1 102 ? -3.853 2.368 -13.145 1.00 98.06 102 TYR A CA 1
ATOM 787 C C . TYR A 1 102 ? -4.150 1.606 -14.438 1.00 98.06 102 TYR A C 1
ATOM 789 O O . TYR A 1 102 ? -3.682 2.001 -15.507 1.00 98.06 102 TYR A O 1
ATOM 797 N N . SER A 1 103 ? -4.952 0.545 -14.364 1.00 96.69 103 SER A N 1
ATOM 798 C CA . SER A 1 103 ? -5.321 -0.254 -15.534 1.00 96.69 103 SER A CA 1
ATOM 799 C C . SER A 1 103 ? -6.781 -0.698 -15.493 1.00 96.69 103 SER A C 1
ATOM 801 O O . SER A 1 103 ? -7.365 -0.916 -14.432 1.00 96.69 103 SER A O 1
ATOM 803 N N . THR A 1 104 ? -7.380 -0.828 -16.675 1.00 96.19 104 THR A N 1
ATOM 804 C CA . THR A 1 104 ? -8.678 -1.494 -16.885 1.00 96.19 104 THR A CA 1
ATOM 805 C C . THR A 1 104 ? -8.511 -2.931 -17.376 1.00 96.19 104 THR A C 1
ATOM 807 O O . THR A 1 104 ? -9.491 -3.639 -17.561 1.00 96.19 104 THR A O 1
ATOM 810 N N . GLN A 1 105 ? -7.266 -3.349 -17.604 1.00 93.56 105 GLN A N 1
ATOM 811 C CA . GLN A 1 105 ? -6.887 -4.665 -18.098 1.00 93.56 105 GLN A CA 1
ATOM 812 C C . GLN A 1 105 ? -5.917 -5.329 -17.115 1.00 93.56 105 GLN A C 1
ATOM 814 O O . GLN A 1 105 ? -5.214 -4.615 -16.380 1.00 93.56 105 GLN A O 1
ATOM 819 N N . PRO A 1 106 ? -5.864 -6.672 -17.090 1.00 90.25 106 PRO A N 1
ATOM 820 C CA . PRO A 1 106 ? -4.853 -7.403 -16.341 1.00 90.25 106 PRO A CA 1
ATOM 821 C C . PRO A 1 106 ? -3.441 -6.932 -16.699 1.00 90.25 106 PRO A C 1
ATOM 823 O O . PRO A 1 106 ? -3.146 -6.609 -17.849 1.00 90.25 106 PRO A O 1
ATOM 826 N N . LEU A 1 107 ? -2.572 -6.874 -15.693 1.00 88.69 107 LEU A N 1
ATOM 827 C CA . LEU A 1 107 ? -1.164 -6.564 -15.894 1.00 88.69 107 LEU A CA 1
ATOM 828 C C . LEU A 1 107 ? -0.385 -7.862 -16.050 1.00 88.69 107 LEU A C 1
ATOM 830 O O . LEU A 1 107 ? -0.411 -8.707 -15.158 1.00 88.69 107 LEU A O 1
ATOM 834 N N . GLU A 1 108 ? 0.330 -7.994 -17.159 1.00 87.00 108 GLU A N 1
ATOM 835 C CA . GLU A 1 108 ? 1.166 -9.156 -17.437 1.00 87.00 108 GLU A CA 1
ATOM 836 C C . GLU A 1 108 ? 2.639 -8.818 -17.221 1.00 87.00 108 GLU A C 1
ATOM 838 O O . GLU A 1 108 ? 3.116 -7.750 -17.607 1.00 87.00 108 GLU A O 1
ATOM 843 N N . GLY A 1 109 ? 3.369 -9.747 -16.601 1.00 84.00 109 GLY A N 1
ATOM 844 C CA . GLY A 1 109 ? 4.826 -9.678 -16.532 1.00 84.00 109 GLY A CA 1
ATOM 845 C C . GLY A 1 109 ? 5.421 -8.595 -15.639 1.00 84.00 109 GLY A C 1
ATOM 846 O O . GLY A 1 109 ? 6.586 -8.240 -15.792 1.00 84.00 109 GLY A O 1
ATOM 847 N N . VAL A 1 110 ?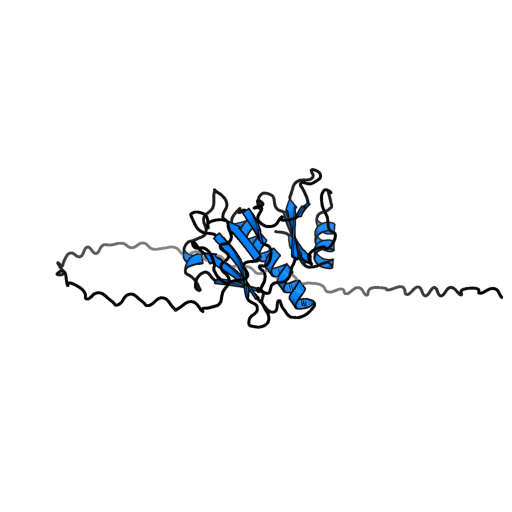 4.644 -8.083 -14.691 1.00 89.38 110 VAL A N 1
ATOM 848 C CA . VAL A 1 110 ? 5.103 -7.096 -13.712 1.00 89.38 110 VAL A CA 1
ATOM 849 C C . VAL A 1 110 ? 4.916 -7.617 -12.294 1.00 89.38 110 VAL A C 1
ATOM 851 O O . VAL A 1 110 ? 4.001 -8.394 -12.019 1.00 89.38 110 VAL A O 1
ATOM 854 N N . ALA A 1 111 ? 5.770 -7.174 -11.369 1.00 91.50 111 ALA A N 1
ATOM 855 C CA . ALA A 1 111 ? 5.670 -7.528 -9.955 1.00 91.50 111 ALA A CA 1
ATOM 856 C C . ALA A 1 111 ? 4.591 -6.677 -9.269 1.00 91.50 111 ALA A C 1
ATOM 858 O O . ALA A 1 111 ? 4.897 -5.742 -8.527 1.00 91.50 111 ALA A O 1
ATOM 859 N N . ALA A 1 112 ? 3.322 -6.967 -9.559 1.00 94.75 112 ALA A N 1
ATOM 860 C CA . ALA A 1 112 ? 2.193 -6.375 -8.852 1.00 94.75 112 ALA A CA 1
ATOM 861 C C . ALA A 1 112 ? 2.099 -6.984 -7.446 1.00 94.75 112 ALA A C 1
ATOM 863 O O . ALA A 1 112 ? 1.774 -8.159 -7.290 1.00 94.75 112 ALA A O 1
ATOM 864 N N . VAL A 1 113 ? 2.409 -6.183 -6.431 1.00 96.06 113 VAL A N 1
ATOM 865 C CA . VAL A 1 113 ? 2.455 -6.607 -5.024 1.00 96.06 113 VAL A CA 1
ATOM 866 C C . VAL A 1 113 ? 1.202 -6.213 -4.247 1.00 96.06 113 VAL A C 1
ATOM 868 O O . VAL A 1 113 ? 0.960 -6.740 -3.167 1.00 96.06 113 VAL A O 1
ATOM 871 N N . GLY A 1 114 ? 0.375 -5.326 -4.801 1.00 97.00 114 GLY A N 1
ATOM 872 C CA . GLY A 1 114 ? -0.919 -4.964 -4.237 1.00 97.00 114 GLY A CA 1
ATOM 873 C C . GLY A 1 114 ? -1.860 -4.371 -5.274 1.00 97.00 114 GLY A C 1
ATOM 874 O O . GLY A 1 114 ? -1.452 -4.028 -6.385 1.00 97.00 114 GLY A O 1
ATOM 875 N N . ARG A 1 115 ? -3.127 -4.234 -4.902 1.00 97.56 115 ARG A N 1
ATOM 876 C CA . ARG A 1 115 ? -4.174 -3.597 -5.702 1.00 97.56 115 ARG A CA 1
ATOM 877 C C . ARG A 1 115 ? -5.132 -2.860 -4.786 1.00 97.56 115 ARG A C 1
ATOM 879 O O . ARG A 1 115 ? -5.443 -3.352 -3.708 1.00 97.56 115 ARG A O 1
ATOM 886 N N . TRP A 1 116 ? -5.621 -1.710 -5.228 1.00 98.31 116 TRP A N 1
ATOM 887 C CA . TRP A 1 116 ? -6.825 -1.124 -4.666 1.00 98.31 116 TRP A CA 1
ATOM 888 C C . TRP A 1 116 ? -7.852 -0.817 -5.751 1.00 98.31 116 TRP A C 1
ATOM 890 O O . TRP A 1 116 ? -7.513 -0.544 -6.909 1.00 98.31 116 TRP A O 1
ATOM 900 N N . THR A 1 117 ? -9.117 -0.880 -5.357 1.00 97.88 117 THR A N 1
ATOM 901 C CA . THR A 1 117 ? -10.292 -0.578 -6.181 1.00 97.88 117 THR A CA 1
ATOM 902 C C . THR A 1 117 ? -11.050 0.576 -5.543 1.00 97.88 117 THR A C 1
ATOM 904 O O . THR A 1 117 ? -11.012 0.736 -4.327 1.00 97.88 117 THR A O 1
ATOM 907 N N . ALA A 1 118 ? -11.684 1.435 -6.341 1.00 98.00 118 ALA A N 1
ATOM 9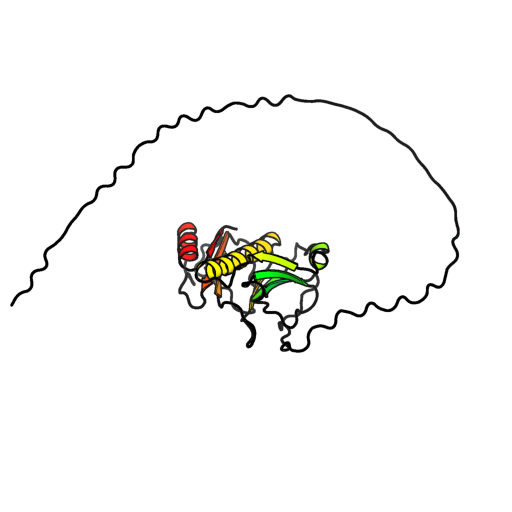08 C CA . ALA A 1 118 ? -12.494 2.516 -5.779 1.00 98.00 118 ALA A CA 1
ATOM 909 C C . ALA A 1 118 ? -13.724 1.936 -5.062 1.00 98.00 118 ALA A C 1
ATOM 911 O O . ALA A 1 118 ? -14.263 0.921 -5.505 1.00 98.00 118 ALA A O 1
ATOM 912 N N . GLY A 1 119 ? -14.165 2.579 -3.978 1.00 96.69 119 GLY A N 1
ATOM 913 C CA . GLY A 1 119 ? -15.396 2.181 -3.296 1.00 96.69 119 GLY A CA 1
ATOM 914 C C . GLY A 1 119 ? -16.625 2.393 -4.172 1.00 96.69 119 GLY A C 1
ATOM 915 O O . GLY A 1 119 ? -16.585 3.151 -5.140 1.00 96.69 119 GLY A O 1
ATOM 916 N N . THR A 1 120 ? -17.754 1.792 -3.799 1.00 95.38 120 THR A N 1
ATOM 917 C CA . THR A 1 120 ? -19.013 1.828 -4.569 1.00 95.38 120 THR A CA 1
ATOM 918 C C . THR A 1 120 ? -19.497 3.247 -4.907 1.00 95.38 120 THR A C 1
ATOM 920 O O . THR A 1 120 ? -20.145 3.466 -5.928 1.00 95.38 120 THR A O 1
ATOM 923 N N . SER A 1 121 ? -19.171 4.233 -4.067 1.00 95.31 121 SER A N 1
ATOM 924 C CA . SER A 1 121 ? -19.540 5.646 -4.237 1.00 95.31 121 SER A CA 1
ATOM 925 C C . SER A 1 121 ? -18.530 6.466 -5.055 1.00 95.31 121 SER A C 1
ATOM 927 O O . SER A 1 121 ? -18.762 7.649 -5.325 1.00 95.31 121 SER A O 1
ATOM 929 N N . LYS A 1 122 ? -17.389 5.879 -5.433 1.00 96.94 122 LYS A N 1
ATOM 930 C CA . LYS A 1 122 ? -16.266 6.551 -6.091 1.00 96.94 122 LYS A CA 1
ATOM 931 C C . LYS A 1 122 ? -15.921 5.873 -7.411 1.00 96.94 122 LYS A C 1
ATOM 933 O O . LYS A 1 122 ? -16.251 4.724 -7.674 1.00 96.94 122 LYS A O 1
ATOM 938 N N . LYS A 1 123 ? -15.244 6.621 -8.281 1.00 97.12 123 LYS A N 1
ATOM 939 C CA . LYS A 1 123 ? -14.724 6.123 -9.558 1.00 97.12 123 LYS A CA 1
ATOM 940 C C . LYS A 1 123 ? -13.325 6.672 -9.774 1.00 97.12 123 LYS A C 1
ATOM 942 O O . LYS A 1 123 ? -13.068 7.846 -9.499 1.00 97.12 123 LYS A O 1
ATOM 947 N N . ILE A 1 124 ? -12.431 5.842 -10.303 1.00 97.69 124 ILE A N 1
ATOM 948 C CA . ILE A 1 124 ? -11.098 6.294 -10.699 1.00 97.69 124 ILE A CA 1
ATOM 949 C C . ILE A 1 124 ? -11.256 7.256 -11.879 1.00 97.69 124 ILE A C 1
ATOM 951 O O . ILE A 1 124 ? -11.879 6.933 -12.890 1.00 97.69 124 ILE A O 1
ATOM 955 N N . ALA A 1 125 ? -10.687 8.453 -11.754 1.00 97.62 125 ALA A N 1
ATOM 956 C CA . ALA A 1 125 ? -10.798 9.464 -12.795 1.00 97.62 125 ALA A CA 1
ATOM 957 C C . ALA A 1 125 ? -10.183 8.961 -14.124 1.00 97.62 125 ALA A C 1
ATOM 959 O O . ALA A 1 125 ? -9.021 8.544 -14.123 1.00 97.62 125 ALA A O 1
ATOM 960 N N . PRO A 1 126 ? -10.883 9.065 -15.274 1.00 97.12 126 PRO A N 1
ATOM 961 C CA . PRO A 1 126 ? -10.426 8.486 -16.543 1.00 97.12 126 PRO A CA 1
ATOM 962 C C . PRO A 1 126 ? -9.029 8.933 -16.998 1.00 97.12 126 PRO A C 1
ATOM 964 O O . PRO A 1 126 ? -8.305 8.178 -17.646 1.00 97.12 126 PRO A O 1
ATOM 967 N N . PHE A 1 127 ? -8.613 10.156 -16.647 1.00 97.31 127 PHE A N 1
ATOM 968 C CA . PHE A 1 127 ? -7.291 10.670 -17.011 1.00 97.31 127 PHE A CA 1
ATOM 969 C C . PHE A 1 127 ? -6.143 9.902 -16.339 1.00 97.31 127 PHE A C 1
ATOM 971 O O . PHE A 1 127 ? -5.039 9.888 -16.883 1.00 97.31 127 PHE A O 1
ATOM 978 N N . LYS A 1 128 ? -6.380 9.250 -15.190 1.00 97.44 128 LYS A N 1
ATOM 979 C CA . LYS A 1 128 ? -5.361 8.469 -14.471 1.00 97.44 128 LYS A CA 1
ATOM 980 C C . LYS A 1 128 ? -4.876 7.276 -15.284 1.00 97.44 128 LYS A C 1
ATOM 982 O O . LYS A 1 128 ? -3.694 6.987 -15.219 1.00 97.44 128 LYS A O 1
ATOM 987 N N . PHE A 1 129 ? -5.744 6.669 -16.093 1.00 97.25 129 PHE A N 1
ATOM 988 C CA . PHE A 1 129 ? -5.396 5.558 -16.986 1.00 97.25 129 PHE A CA 1
ATOM 989 C C . PHE A 1 129 ? -4.600 6.002 -18.220 1.00 97.25 129 PHE A C 1
ATOM 991 O O . PHE A 1 129 ? -3.855 5.219 -18.796 1.00 97.25 129 PHE A O 1
ATOM 998 N N . LYS A 1 130 ? -4.756 7.261 -18.653 1.00 95.44 130 LYS A N 1
ATOM 999 C CA . LYS A 1 130 ? -4.118 7.779 -19.876 1.00 95.44 130 LYS A CA 1
ATOM 1000 C C . LYS A 1 130 ? -2.790 8.474 -19.593 1.00 95.44 130 LYS A C 1
ATOM 1002 O O . LYS A 1 130 ? -1.826 8.314 -20.340 1.00 95.44 130 LYS A O 1
ATOM 1007 N N . ARG A 1 131 ? -2.730 9.267 -18.522 1.00 94.88 131 ARG A N 1
ATOM 1008 C CA . ARG A 1 131 ? -1.548 10.063 -18.177 1.00 94.88 131 ARG A CA 1
ATOM 1009 C C . ARG A 1 131 ? -0.383 9.138 -17.838 1.00 94.88 131 ARG A C 1
ATOM 1011 O O . ARG A 1 131 ? -0.534 8.258 -16.998 1.00 94.88 131 ARG A O 1
ATOM 1018 N N . ASN A 1 132 ? 0.765 9.351 -18.483 1.00 95.81 132 ASN A N 1
ATOM 1019 C CA . ASN A 1 132 ? 1.974 8.535 -18.317 1.00 95.81 132 ASN A CA 1
ATOM 1020 C C . ASN A 1 132 ? 1.717 7.027 -18.480 1.00 95.81 132 ASN A C 1
ATOM 1022 O O . ASN A 1 132 ? 2.286 6.224 -17.745 1.00 95.81 132 ASN A O 1
ATOM 1026 N N . ALA A 1 133 ? 0.822 6.653 -19.403 1.00 95.06 133 ALA A N 1
ATOM 1027 C CA . ALA A 1 133 ? 0.396 5.268 -19.602 1.00 95.06 133 ALA A CA 1
ATOM 1028 C C . ALA A 1 133 ? -0.094 4.601 -18.303 1.00 95.06 133 ALA A C 1
ATOM 1030 O O . ALA A 1 133 ? 0.258 3.465 -18.007 1.00 95.06 133 ALA A O 1
ATOM 1031 N N . GLY A 1 134 ? -0.845 5.339 -17.483 1.00 95.94 134 GLY A N 1
ATOM 1032 C CA . GLY A 1 134 ? -1.382 4.810 -16.236 1.00 95.94 134 GLY A CA 1
ATOM 1033 C C . GLY A 1 134 ? -0.390 4.792 -15.080 1.00 95.94 134 GLY A C 1
ATOM 1034 O O . GLY A 1 134 ? -0.725 4.264 -14.028 1.00 95.94 134 GLY A O 1
ATOM 1035 N N . ARG A 1 135 ? 0.830 5.322 -15.235 1.00 97.38 135 ARG A N 1
ATOM 1036 C CA . ARG A 1 135 ? 1.900 5.175 -14.237 1.00 97.38 135 ARG A CA 1
ATOM 1037 C C . ARG A 1 135 ? 2.081 6.427 -13.386 1.00 97.38 135 ARG A C 1
ATOM 1039 O O . ARG A 1 135 ? 2.140 7.552 -13.886 1.00 97.38 135 ARG A O 1
ATOM 1046 N N . ASN A 1 136 ? 2.232 6.220 -12.085 1.00 97.75 136 ASN A N 1
ATOM 1047 C CA . ASN A 1 136 ? 2.557 7.253 -11.112 1.00 97.75 136 ASN A CA 1
ATOM 1048 C C . ASN A 1 136 ? 3.600 6.712 -10.125 1.00 97.75 136 ASN A C 1
ATOM 1050 O O . ASN A 1 136 ? 3.313 5.810 -9.343 1.00 97.75 136 ASN A O 1
ATOM 1054 N N . VAL A 1 137 ? 4.830 7.224 -10.189 1.00 97.31 137 VAL A N 1
ATOM 1055 C CA . VAL A 1 137 ? 5.920 6.774 -9.311 1.00 97.31 137 VAL A CA 1
ATOM 1056 C C . VAL A 1 137 ? 5.673 7.317 -7.905 1.00 97.31 137 VAL A C 1
ATOM 1058 O O . VAL A 1 137 ? 5.620 8.530 -7.727 1.00 97.31 137 VAL A O 1
ATOM 1061 N N . LEU A 1 138 ? 5.533 6.428 -6.920 1.00 97.69 138 LEU A N 1
ATOM 1062 C CA . LEU A 1 138 ? 5.351 6.810 -5.518 1.00 97.69 138 LEU A CA 1
ATOM 1063 C C . LEU A 1 138 ? 6.692 7.125 -4.859 1.00 97.69 138 LEU A C 1
ATOM 1065 O O . LEU A 1 138 ? 6.866 8.162 -4.226 1.00 97.69 138 LEU A O 1
ATOM 1069 N N . ILE A 1 139 ? 7.651 6.211 -5.009 1.00 97.94 139 ILE A N 1
ATOM 1070 C CA . ILE A 1 139 ? 8.950 6.309 -4.346 1.00 97.94 139 ILE A CA 1
ATOM 1071 C C . ILE A 1 139 ? 10.007 5.476 -5.079 1.00 97.94 139 ILE A C 1
ATOM 1073 O O . ILE A 1 139 ? 9.709 4.407 -5.614 1.00 97.94 139 ILE A O 1
ATOM 1077 N N . GLY A 1 140 ? 11.243 5.979 -5.120 1.00 97.31 140 GLY A N 1
ATOM 1078 C CA . GLY A 1 140 ? 12.411 5.302 -5.697 1.00 97.31 140 GLY A CA 1
ATOM 1079 C C . GLY A 1 140 ? 13.405 4.803 -4.644 1.00 97.31 140 GLY A C 1
ATOM 1080 O O . GLY A 1 140 ? 13.150 4.879 -3.439 1.00 97.31 140 GLY A O 1
ATOM 1081 N N . ASN A 1 141 ? 14.561 4.313 -5.100 1.00 96.75 141 ASN A N 1
ATOM 1082 C CA . ASN A 1 141 ? 15.664 3.824 -4.263 1.00 96.75 141 ASN 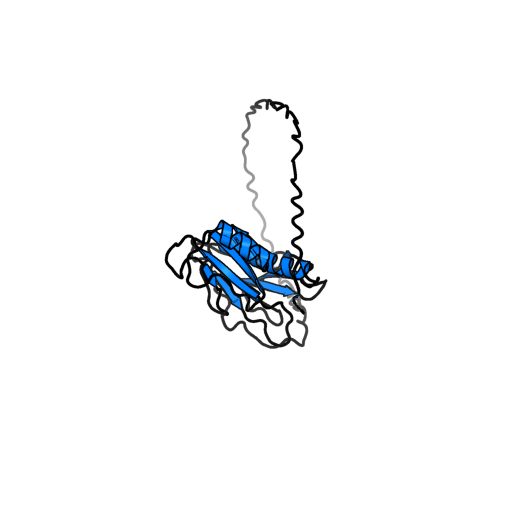A CA 1
ATOM 1083 C C . ASN A 1 141 ? 15.247 2.729 -3.265 1.00 96.75 141 ASN A C 1
ATOM 1085 O O . ASN A 1 141 ? 15.749 2.672 -2.145 1.00 96.75 141 ASN A O 1
ATOM 1089 N N . CYS A 1 142 ? 14.303 1.869 -3.642 1.00 97.00 142 CYS A N 1
ATOM 1090 C CA . CYS A 1 142 ? 13.741 0.837 -2.771 1.00 97.00 142 CYS A CA 1
ATOM 1091 C C . CYS A 1 142 ? 14.665 -0.379 -2.579 1.00 97.00 142 CYS A C 1
ATOM 1093 O O . CYS A 1 142 ? 14.422 -1.192 -1.691 1.00 97.00 142 CYS A O 1
ATOM 1095 N N . SER A 1 143 ? 15.724 -0.530 -3.382 1.00 93.19 143 SER A N 1
ATOM 1096 C CA . SER A 1 143 ? 16.694 -1.630 -3.248 1.00 93.19 143 SER A CA 1
ATOM 1097 C C . SER A 1 143 ? 17.908 -1.289 -2.368 1.00 93.19 143 SER A C 1
ATOM 1099 O O . SER A 1 143 ? 18.745 -2.154 -2.117 1.00 93.19 143 SER A O 1
ATOM 1101 N N . ALA A 1 144 ? 18.046 -0.040 -1.912 1.00 89.75 144 ALA A N 1
ATOM 1102 C CA . ALA A 1 144 ? 19.267 0.473 -1.287 1.00 89.75 144 ALA A CA 1
ATOM 1103 C C . ALA A 1 144 ? 19.350 0.217 0.236 1.00 89.75 144 ALA A C 1
ATOM 1105 O O . ALA A 1 144 ? 19.123 1.117 1.046 1.00 89.75 144 ALA A O 1
ATOM 1106 N N . GLY A 1 145 ? 19.701 -1.005 0.648 1.00 92.69 145 GLY A N 1
ATOM 1107 C CA . GLY A 1 145 ? 20.023 -1.321 2.049 1.00 92.69 145 GLY A CA 1
ATOM 1108 C C . GLY A 1 145 ? 18.898 -0.987 3.043 1.00 92.69 145 GLY A C 1
ATOM 1109 O O . GLY A 1 145 ? 17.717 -1.147 2.742 1.00 92.69 145 GLY A O 1
ATOM 1110 N N . VAL A 1 146 ? 19.249 -0.520 4.249 1.00 94.00 146 VAL A N 1
ATOM 1111 C CA . VAL A 1 146 ? 18.266 -0.183 5.304 1.00 94.00 146 VAL A CA 1
ATOM 1112 C C . VAL A 1 146 ? 17.302 0.917 4.848 1.00 94.00 146 VAL A C 1
ATOM 1114 O O . VAL A 1 146 ? 16.091 0.772 5.014 1.00 94.00 146 VAL A O 1
ATOM 1117 N N . GLN A 1 147 ? 17.824 1.977 4.224 1.00 95.94 147 GLN A N 1
ATOM 1118 C CA . GLN A 1 147 ? 17.008 3.095 3.753 1.00 95.94 147 GLN A CA 1
ATOM 1119 C C . GLN A 1 147 ? 16.047 2.667 2.639 1.00 95.94 147 GLN A C 1
ATOM 1121 O O . GLN A 1 147 ? 14.883 3.056 2.653 1.00 95.94 147 GLN A O 1
ATOM 1126 N N . GLY A 1 148 ? 16.497 1.824 1.709 1.00 96.75 148 GLY A N 1
ATOM 1127 C CA . GLY A 1 148 ? 15.662 1.312 0.627 1.00 96.75 148 GLY A CA 1
ATOM 1128 C C . GLY A 1 148 ? 14.513 0.446 1.128 1.00 96.75 148 GLY A C 1
ATOM 1129 O O . GLY A 1 148 ? 13.382 0.613 0.671 1.00 96.75 148 GLY A O 1
ATOM 1130 N N . ARG A 1 149 ? 14.754 -0.383 2.153 1.00 96.50 149 ARG A N 1
ATOM 1131 C CA . ARG A 1 149 ? 13.678 -1.134 2.820 1.00 96.50 149 ARG A CA 1
ATOM 1132 C C . ARG A 1 149 ? 12.634 -0.199 3.434 1.00 96.50 149 ARG A C 1
ATOM 1134 O O . ARG A 1 149 ? 11.439 -0.407 3.240 1.00 96.50 149 ARG A O 1
ATOM 1141 N N . LYS A 1 150 ? 13.075 0.871 4.105 1.00 97.44 150 LYS A N 1
ATOM 1142 C CA . LYS A 1 150 ? 12.173 1.884 4.674 1.00 97.44 150 LYS A CA 1
ATOM 1143 C C . LYS A 1 150 ? 11.391 2.636 3.592 1.00 97.44 150 LYS A C 1
ATOM 1145 O O . LYS A 1 150 ? 10.192 2.848 3.756 1.00 97.44 150 LYS A O 1
ATOM 1150 N N . ASN A 1 151 ? 12.031 2.978 2.472 1.00 98.31 151 ASN A N 1
ATOM 1151 C CA . ASN A 1 151 ? 11.374 3.600 1.320 1.00 98.31 151 ASN A CA 1
ATOM 1152 C C . ASN A 1 151 ? 10.292 2.687 0.731 1.00 98.31 151 ASN A C 1
ATOM 1154 O O . ASN A 1 151 ? 9.179 3.139 0.483 1.00 98.31 151 ASN A O 1
ATOM 1158 N N . TYR A 1 152 ? 10.577 1.395 0.567 1.00 98.31 152 TYR A N 1
ATOM 1159 C CA . TYR A 1 152 ? 9.589 0.435 0.081 1.00 98.31 152 TYR A CA 1
ATOM 1160 C C . TYR A 1 152 ? 8.372 0.347 1.019 1.00 98.31 152 TYR A C 1
ATOM 1162 O O . TYR A 1 152 ? 7.233 0.444 0.563 1.00 98.31 152 TYR A O 1
ATOM 1170 N N . CYS A 1 153 ? 8.590 0.253 2.336 1.00 98.50 153 CYS A N 1
ATOM 1171 C CA . CYS A 1 153 ? 7.498 0.274 3.314 1.00 98.50 153 CYS A CA 1
ATOM 1172 C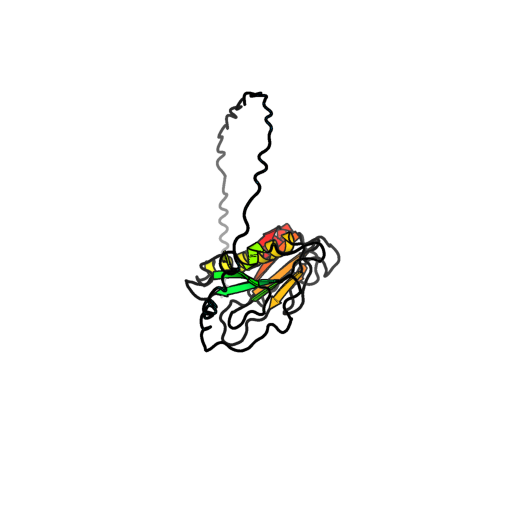 C . CYS A 1 153 ? 6.718 1.603 3.309 1.00 98.50 153 CYS A C 1
ATOM 1174 O O . CYS A 1 153 ? 5.492 1.614 3.439 1.00 98.50 153 CYS A O 1
ATOM 1176 N N . SER A 1 154 ? 7.406 2.732 3.116 1.00 98.56 154 SER A N 1
ATOM 1177 C CA . SER A 1 154 ? 6.770 4.046 2.978 1.00 98.56 154 SER A CA 1
ATOM 1178 C C . SER A 1 154 ? 5.889 4.131 1.729 1.00 98.56 154 SER A C 1
ATOM 1180 O O . SER A 1 154 ? 4.761 4.614 1.814 1.00 98.56 154 SER A O 1
ATOM 1182 N N . GLY A 1 155 ? 6.347 3.599 0.592 1.00 98.56 155 GLY A N 1
ATOM 1183 C CA . GLY A 1 155 ? 5.562 3.544 -0.643 1.00 98.56 155 GLY A CA 1
ATOM 1184 C C . GLY A 1 155 ? 4.278 2.726 -0.494 1.00 98.56 155 GLY A C 1
ATOM 1185 O O . GLY A 1 155 ? 3.227 3.151 -0.967 1.00 98.56 155 GLY A O 1
ATOM 1186 N N . TRP A 1 156 ? 4.322 1.615 0.245 1.00 98.69 156 TRP A N 1
ATOM 1187 C CA . TRP A 1 156 ? 3.121 0.862 0.623 1.00 98.69 156 TRP A CA 1
ATOM 1188 C C . TRP A 1 156 ? 2.119 1.698 1.423 1.00 98.69 156 TRP A C 1
ATOM 1190 O O . TRP A 1 156 ? 0.924 1.684 1.135 1.00 98.69 156 TRP A O 1
ATOM 1200 N N . CYS A 1 157 ? 2.593 2.478 2.393 1.00 98.75 157 CYS A N 1
ATOM 1201 C CA . CYS A 1 157 ? 1.723 3.348 3.182 1.00 98.75 157 CYS A CA 1
ATOM 1202 C C . CYS A 1 157 ? 1.095 4.464 2.327 1.00 98.75 157 CYS A C 1
ATOM 1204 O O . CYS A 1 157 ? -0.088 4.767 2.482 1.00 98.75 157 CYS A O 1
ATOM 1206 N N . GLN A 1 158 ? 1.850 5.036 1.380 1.00 98.75 158 GLN A N 1
ATOM 1207 C CA . GLN A 1 158 ? 1.321 6.002 0.407 1.00 98.75 158 GLN A CA 1
ATOM 1208 C C . GLN A 1 158 ? 0.256 5.372 -0.501 1.00 98.75 158 GLN A C 1
ATOM 1210 O O . GLN A 1 158 ? -0.778 5.986 -0.751 1.00 98.75 158 GLN A O 1
ATOM 1215 N N . PHE A 1 159 ? 0.469 4.131 -0.939 1.00 98.75 159 PHE A N 1
ATOM 1216 C CA . PHE A 1 159 ? -0.496 3.386 -1.743 1.00 98.75 159 PHE A CA 1
ATOM 1217 C C . PHE A 1 159 ? -1.818 3.146 -0.998 1.00 98.75 159 PHE A C 1
ATOM 1219 O O . PHE A 1 159 ? -2.892 3.401 -1.544 1.00 98.75 159 PHE A O 1
ATOM 1226 N N . VAL A 1 160 ? -1.759 2.729 0.273 1.00 98.75 160 VAL A N 1
ATOM 1227 C CA . VAL A 1 160 ? -2.960 2.570 1.117 1.00 98.75 160 VAL A CA 1
ATOM 1228 C C . VAL A 1 160 ? -3.652 3.917 1.353 1.00 98.75 160 VAL A C 1
ATOM 1230 O O . VAL A 1 160 ? -4.880 3.992 1.340 1.00 98.75 160 VAL A O 1
ATOM 1233 N N . LYS A 1 161 ? -2.892 5.010 1.484 1.00 98.69 161 LYS A N 1
ATOM 1234 C CA . LYS A 1 161 ? -3.458 6.364 1.559 1.00 98.69 161 LYS A CA 1
ATOM 1235 C C . LYS A 1 161 ? -4.235 6.739 0.292 1.00 98.69 161 LYS A C 1
ATOM 1237 O O . LYS A 1 161 ? -5.331 7.287 0.401 1.00 98.69 161 LYS A O 1
ATOM 1242 N N . SER A 1 162 ? -3.722 6.413 -0.897 1.00 98.44 162 SER A N 1
ATOM 1243 C CA . SER A 1 162 ? -4.455 6.599 -2.158 1.00 98.44 162 SER A CA 1
ATOM 1244 C C . SER A 1 162 ? -5.770 5.814 -2.178 1.00 98.44 162 SER A C 1
ATOM 1246 O O . SER A 1 162 ? -6.800 6.368 -2.568 1.00 98.44 162 SER A O 1
ATOM 1248 N N . ALA A 1 163 ? -5.758 4.561 -1.707 1.00 98.50 163 ALA A N 1
ATOM 1249 C CA . ALA A 1 163 ? -6.964 3.741 -1.577 1.00 98.50 163 ALA A CA 1
ATOM 1250 C C . ALA A 1 163 ? -7.991 4.388 -0.631 1.00 98.50 163 ALA A C 1
ATOM 1252 O O . ALA A 1 163 ? -9.164 4.515 -0.983 1.00 98.50 163 ALA A O 1
ATOM 1253 N N . LYS A 1 164 ? -7.537 4.895 0.525 1.00 98.25 164 LYS A N 1
ATOM 1254 C CA . LYS A 1 164 ? -8.378 5.593 1.511 1.00 98.25 164 LYS A CA 1
ATOM 1255 C C . LYS A 1 164 ? -9.057 6.836 0.941 1.00 98.25 164 LYS A C 1
ATOM 1257 O O . LYS A 1 164 ? -10.245 7.046 1.176 1.00 98.25 164 LYS A O 1
ATOM 1262 N N . ILE A 1 165 ? -8.335 7.645 0.164 1.00 97.94 165 ILE A N 1
ATOM 1263 C CA . ILE A 1 165 ? -8.898 8.829 -0.513 1.00 97.94 165 ILE A CA 1
ATOM 1264 C C . ILE A 1 165 ? -10.038 8.430 -1.463 1.00 97.94 165 ILE A C 1
ATOM 1266 O O . ILE A 1 165 ? -11.011 9.170 -1.616 1.00 97.94 165 ILE A O 1
ATOM 1270 N N . GLN A 1 166 ? -9.937 7.250 -2.078 1.00 98.12 166 GLN A N 1
ATOM 1271 C CA . GLN A 1 166 ? -10.957 6.691 -2.967 1.00 98.12 166 GLN A CA 1
ATOM 1272 C C . GLN A 1 166 ? -12.014 5.846 -2.246 1.00 98.12 166 GLN A C 1
ATOM 1274 O O . GLN A 1 166 ? -12.832 5.223 -2.923 1.00 98.12 166 GLN A O 1
ATOM 1279 N N . GLN A 1 167 ? -12.011 5.835 -0.904 1.00 97.75 167 GLN A N 1
ATOM 1280 C CA . GLN A 1 167 ? -12.911 5.017 -0.078 1.00 97.75 167 GLN A CA 1
ATOM 1281 C C . GLN A 1 167 ? -12.921 3.553 -0.542 1.00 97.75 167 GLN A C 1
ATOM 1283 O O . GLN A 1 167 ? -13.966 2.928 -0.656 1.00 97.75 167 GLN A O 1
ATOM 1288 N N . GLY A 1 168 ? -11.747 3.067 -0.941 1.00 97.44 168 GLY A N 1
ATOM 1289 C CA . GLY A 1 168 ? -11.585 1.811 -1.647 1.00 97.44 168 GLY A CA 1
ATOM 1290 C C . GLY A 1 168 ? -11.319 0.617 -0.750 1.00 97.44 168 GLY A C 1
ATOM 1291 O O . GLY A 1 168 ? -11.160 0.749 0.466 1.00 97.44 168 GLY A O 1
ATOM 1292 N N . ASP A 1 169 ? -11.156 -0.530 -1.396 1.00 98.19 169 ASP A N 1
ATOM 1293 C CA . ASP A 1 169 ? -10.623 -1.739 -0.779 1.00 98.19 169 ASP A CA 1
ATOM 1294 C C . ASP A 1 169 ? -9.175 -1.930 -1.222 1.00 98.19 169 ASP A C 1
ATOM 1296 O O . ASP A 1 169 ? -8.832 -1.672 -2.378 1.00 98.19 169 ASP A O 1
ATOM 1300 N N . VAL A 1 170 ? -8.317 -2.387 -0.313 1.00 98.31 170 VAL A N 1
ATOM 1301 C CA . VAL A 1 170 ? -6.920 -2.719 -0.596 1.00 98.31 170 VAL A CA 1
ATOM 1302 C C . VAL A 1 170 ? -6.686 -4.218 -0.459 1.00 98.31 170 VAL A C 1
ATOM 1304 O O . VAL A 1 170 ? -7.185 -4.862 0.456 1.00 98.31 170 VAL A O 1
ATOM 1307 N N . THR A 1 171 ? -5.904 -4.769 -1.378 1.00 97.50 171 THR A N 1
ATOM 1308 C CA . THR A 1 171 ? -5.508 -6.175 -1.429 1.00 97.50 171 THR A CA 1
ATOM 1309 C C . THR A 1 171 ? -3.991 -6.251 -1.543 1.00 97.50 171 THR A C 1
ATOM 1311 O O . THR A 1 171 ? -3.385 -5.529 -2.340 1.00 97.50 171 THR A O 1
ATOM 1314 N N . VAL A 1 172 ? -3.370 -7.127 -0.755 1.00 96.56 172 VAL A N 1
ATOM 1315 C CA . VAL A 1 172 ? -1.955 -7.497 -0.907 1.00 96.56 172 VAL A CA 1
ATOM 1316 C C . VAL A 1 172 ? -1.860 -8.773 -1.739 1.00 96.56 172 VAL A C 1
ATOM 1318 O O . VAL A 1 172 ? -2.751 -9.618 -1.679 1.00 96.56 172 VAL A O 1
ATOM 1321 N N . TYR A 1 173 ? -0.797 -8.930 -2.518 1.00 94.62 173 TYR A N 1
ATOM 1322 C CA . TYR A 1 173 ? -0.534 -10.145 -3.282 1.00 94.62 173 TYR A CA 1
ATOM 1323 C C . TYR A 1 173 ? 0.834 -10.714 -2.923 1.00 94.62 173 TYR A C 1
ATOM 1325 O O . TYR A 1 173 ? 1.786 -9.976 -2.660 1.00 94.62 173 TYR A O 1
ATOM 1333 N N . ASP A 1 174 ? 0.942 -12.041 -2.939 1.00 90.38 174 ASP A N 1
ATOM 1334 C CA . ASP A 1 174 ? 2.244 -12.690 -2.857 1.00 90.38 174 ASP A CA 1
ATOM 1335 C C . ASP A 1 174 ? 3.059 -12.412 -4.122 1.00 90.38 174 ASP A C 1
ATOM 1337 O O . ASP A 1 174 ? 2.538 -12.394 -5.241 1.00 90.38 174 ASP A O 1
ATOM 1341 N N . VAL A 1 175 ? 4.366 -12.229 -3.935 1.00 86.12 175 VAL A N 1
ATOM 1342 C CA . VAL A 1 175 ? 5.306 -11.995 -5.032 1.00 86.12 175 VAL A CA 1
ATOM 1343 C C . VAL A 1 175 ? 5.440 -13.283 -5.852 1.00 86.12 175 VAL A C 1
ATOM 1345 O O . VAL A 1 175 ? 5.855 -14.305 -5.298 1.00 86.12 175 VAL A O 1
ATOM 1348 N N . PRO A 1 176 ? 5.120 -13.274 -7.159 1.00 80.19 176 PRO A N 1
ATOM 1349 C CA . PRO A 1 176 ? 5.271 -14.458 -7.994 1.00 80.19 176 PRO A CA 1
ATOM 1350 C C . PRO A 1 176 ? 6.727 -14.926 -8.083 1.00 80.19 176 PRO A C 1
ATOM 1352 O O . PRO A 1 176 ? 7.658 -14.117 -8.116 1.00 80.19 176 PRO A O 1
ATOM 1355 N N . SER A 1 177 ? 6.925 -16.241 -8.196 1.00 84.00 177 SER A N 1
ATOM 1356 C CA . SER A 1 177 ? 8.241 -16.827 -8.454 1.00 84.00 177 SER A CA 1
ATOM 1357 C C . SER A 1 177 ? 8.859 -16.242 -9.729 1.00 84.00 177 SER A C 1
ATOM 1359 O O . SER A 1 177 ? 8.194 -16.138 -10.756 1.00 84.00 177 SER A O 1
ATOM 1361 N N . GLY A 1 178 ? 10.136 -15.862 -9.663 1.00 87.38 178 GLY A N 1
ATOM 1362 C CA . GLY A 1 178 ? 10.867 -15.258 -10.785 1.00 87.38 178 GLY A CA 1
ATOM 1363 C C . GLY A 1 178 ? 10.784 -13.730 -10.855 1.00 87.38 178 GLY A C 1
ATOM 1364 O O . GLY A 1 178 ? 11.591 -13.115 -11.549 1.00 87.38 178 GLY A O 1
ATOM 1365 N N . LEU A 1 179 ? 9.885 -13.102 -10.093 1.00 90.25 179 LEU A N 1
ATOM 1366 C CA . LEU A 1 179 ? 9.837 -11.651 -9.944 1.00 90.25 179 LEU A CA 1
ATOM 1367 C C . LEU A 1 179 ? 10.525 -11.218 -8.648 1.00 90.25 179 LEU A C 1
ATOM 1369 O O . LEU A 1 179 ? 10.551 -11.937 -7.650 1.00 90.25 179 LEU A O 1
ATOM 1373 N N . LYS A 1 180 ? 11.114 -10.022 -8.671 1.00 91.69 180 LYS A N 1
ATOM 1374 C CA . LYS A 1 180 ? 11.788 -9.435 -7.510 1.00 91.69 180 LYS A CA 1
ATOM 1375 C C . LYS A 1 180 ? 10.846 -8.444 -6.856 1.00 91.69 180 LYS A C 1
ATOM 1377 O O . LYS A 1 180 ? 10.408 -7.525 -7.527 1.00 91.69 180 LYS A O 1
ATOM 1382 N N . ALA A 1 181 ? 10.573 -8.610 -5.570 1.00 94.38 181 ALA A N 1
ATOM 1383 C CA . ALA A 1 181 ? 9.990 -7.594 -4.702 1.00 94.38 181 ALA A CA 1
ATOM 1384 C C . ALA A 1 181 ? 10.261 -7.985 -3.244 1.00 94.38 181 ALA A C 1
ATOM 1386 O O . ALA A 1 181 ? 10.523 -9.152 -2.947 1.00 94.38 181 ALA A O 1
ATOM 1387 N N . MET A 1 182 ? 10.235 -7.014 -2.333 1.00 94.81 182 MET A N 1
ATOM 1388 C CA . MET A 1 182 ? 10.485 -7.300 -0.924 1.00 94.81 182 MET A CA 1
ATOM 1389 C C . MET A 1 182 ? 9.218 -7.866 -0.263 1.00 94.81 182 MET A C 1
ATOM 1391 O O . MET A 1 182 ? 8.158 -7.239 -0.369 1.00 94.81 182 MET A O 1
ATOM 1395 N N . PRO A 1 183 ? 9.308 -9.010 0.442 1.00 95.38 183 PRO A N 1
ATOM 1396 C CA . PRO A 1 183 ? 8.184 -9.548 1.193 1.00 95.38 183 PRO A CA 1
ATOM 1397 C C . PRO A 1 183 ? 7.908 -8.677 2.424 1.00 95.38 183 PRO A C 1
ATOM 1399 O O . PRO A 1 183 ? 8.794 -8.438 3.250 1.00 95.38 183 PRO A O 1
ATOM 1402 N N . VAL A 1 184 ? 6.666 -8.222 2.556 1.00 97.38 184 VAL A N 1
ATOM 1403 C CA . VAL A 1 184 ? 6.208 -7.366 3.655 1.00 97.38 184 VAL A CA 1
ATOM 1404 C C . VAL A 1 184 ? 4.868 -7.851 4.188 1.00 97.38 184 VAL A C 1
ATOM 1406 O O . VAL A 1 184 ? 4.098 -8.470 3.457 1.00 97.38 184 VAL A O 1
ATOM 1409 N N . ASP A 1 185 ? 4.603 -7.529 5.448 1.00 98.00 185 ASP A N 1
ATOM 1410 C CA . ASP A 1 185 ? 3.280 -7.598 6.051 1.00 98.00 185 ASP A CA 1
ATOM 1411 C C . ASP A 1 185 ? 2.736 -6.170 6.191 1.00 98.00 185 ASP A C 1
ATOM 1413 O O . ASP A 1 185 ? 3.433 -5.263 6.660 1.00 98.00 185 ASP A O 1
ATOM 1417 N N . VAL A 1 186 ? 1.490 -5.963 5.764 1.00 98.44 186 VAL A N 1
ATOM 1418 C CA . VAL A 1 186 ? 0.805 -4.668 5.841 1.00 98.44 186 VAL A CA 1
ATOM 1419 C C . VAL A 1 186 ? -0.307 -4.771 6.872 1.00 98.44 186 VAL A C 1
ATOM 1421 O O . VAL A 1 186 ? -1.157 -5.654 6.780 1.00 98.44 186 VAL A O 1
ATOM 1424 N N . TYR A 1 187 ? -0.307 -3.859 7.837 1.00 98.44 187 TYR A N 1
ATOM 1425 C CA . TYR A 1 187 ? -1.298 -3.782 8.901 1.00 98.44 187 TYR A CA 1
ATOM 1426 C C . TYR A 1 187 ? -2.104 -2.497 8.768 1.00 98.44 187 TYR A C 1
ATOM 1428 O O . TYR A 1 187 ? -1.562 -1.410 8.553 1.00 98.44 187 TYR A O 1
ATOM 1436 N N . LEU A 1 188 ? -3.409 -2.642 8.924 1.00 98.31 188 LEU A N 1
ATOM 1437 C CA . LEU A 1 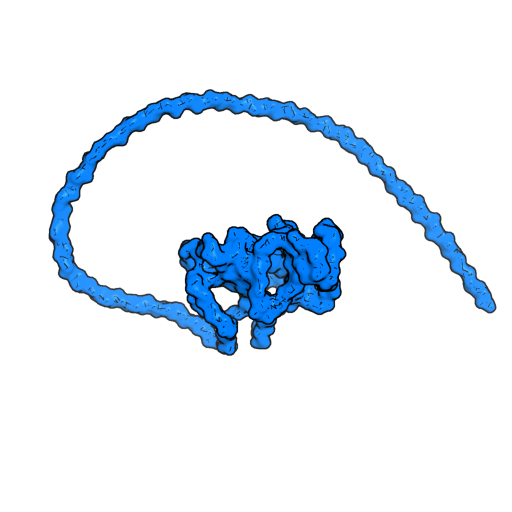188 ? -4.401 -1.585 8.926 1.00 98.31 188 LEU A CA 1
ATOM 1438 C C . LEU A 1 188 ? -4.851 -1.328 10.364 1.00 98.31 188 LEU A C 1
ATOM 1440 O O . LEU A 1 188 ? -5.116 -2.280 11.096 1.00 98.31 188 LEU A O 1
ATOM 1444 N N . TYR A 1 189 ? -4.925 -0.060 10.767 1.00 98.19 189 TYR A N 1
ATOM 1445 C CA . TYR A 1 189 ? -5.438 0.342 12.075 1.00 98.19 189 TYR A CA 1
ATOM 1446 C C . TYR A 1 189 ? -6.769 1.081 11.914 1.00 98.19 189 TYR A C 1
ATOM 1448 O O . TYR A 1 189 ? -6.803 2.195 11.383 1.00 98.19 189 TYR A O 1
ATOM 1456 N N . TYR A 1 190 ? -7.857 0.488 12.388 1.00 98.06 190 TYR A N 1
ATOM 1457 C CA . TYR A 1 190 ? -9.209 1.032 12.315 1.00 98.06 190 TYR A CA 1
ATOM 1458 C C . TYR A 1 190 ? -9.602 1.801 13.572 1.00 98.06 190 TYR A C 1
ATOM 1460 O O . TYR A 1 190 ? -9.129 1.533 14.676 1.00 98.06 190 TYR A O 1
ATOM 1468 N N . ASN A 1 191 ? -10.546 2.726 13.409 1.00 97.56 191 ASN A N 1
ATOM 1469 C CA . ASN A 1 191 ? -11.270 3.338 14.517 1.00 97.56 191 ASN A CA 1
ATOM 1470 C C . ASN A 1 191 ? -12.322 2.375 15.101 1.00 97.56 191 ASN A C 1
ATOM 1472 O O . ASN A 1 191 ? -13.517 2.658 15.077 1.00 97.56 191 ASN A O 1
ATOM 1476 N N . ASP A 1 192 ? -11.880 1.210 15.564 1.00 95.75 192 ASP A N 1
ATOM 1477 C CA . ASP A 1 192 ? -12.730 0.186 16.163 1.00 95.75 192 ASP A CA 1
ATOM 1478 C C . ASP A 1 192 ? -11.977 -0.456 17.326 1.00 95.75 192 ASP A C 1
ATOM 1480 O O . ASP A 1 192 ? -10.958 -1.107 17.127 1.00 95.75 192 ASP A O 1
ATOM 1484 N N . SER A 1 193 ? -12.441 -0.232 18.553 1.00 92.50 193 SER A N 1
ATOM 1485 C CA . SER A 1 193 ? -11.797 -0.745 19.765 1.00 92.50 193 SER A CA 1
ATOM 1486 C C . SER A 1 193 ? -12.194 -2.184 20.101 1.00 92.50 193 SER A C 1
ATOM 1488 O O . SER A 1 193 ? -11.756 -2.710 21.123 1.00 92.50 193 SER A O 1
ATOM 1490 N N . ARG A 1 194 ? -13.013 -2.851 19.278 1.00 91.69 194 ARG A N 1
ATOM 1491 C CA . ARG A 1 194 ? -13.343 -4.261 19.503 1.00 91.69 194 ARG A CA 1
ATOM 1492 C C . ARG A 1 194 ? -12.092 -5.134 19.287 1.00 91.69 194 ARG A C 1
ATOM 1494 O O . ARG A 1 194 ? -11.373 -4.938 18.300 1.00 91.69 194 ARG A O 1
ATOM 1501 N N . PRO A 1 195 ? -11.817 -6.119 20.164 1.00 86.25 195 PRO A N 1
ATOM 1502 C CA . PRO A 1 195 ? -10.678 -7.025 20.002 1.00 86.25 195 PRO A CA 1
ATOM 1503 C C . PRO A 1 195 ? -10.677 -7.712 18.630 1.00 86.25 195 PRO A C 1
ATOM 1505 O O . PRO A 1 195 ? -11.692 -8.263 18.212 1.00 86.25 195 PRO A O 1
ATOM 1508 N N . GLY A 1 196 ? -9.547 -7.652 17.921 1.00 87.50 196 GLY A N 1
ATOM 1509 C CA . GLY A 1 196 ? -9.401 -8.212 16.568 1.00 87.50 196 GLY A CA 1
ATOM 1510 C C . GLY A 1 196 ? -9.928 -7.361 15.416 1.00 87.50 196 GLY A C 1
ATOM 1511 O O . GLY A 1 196 ? -9.698 -7.721 14.266 1.00 87.50 196 GLY A O 1
ATOM 1512 N N . TYR A 1 197 ? -10.555 -6.216 15.692 1.00 92.75 197 TYR A N 1
ATOM 1513 C CA . TYR A 1 197 ? -11.015 -5.286 14.653 1.00 92.75 197 TYR A CA 1
ATOM 1514 C C . TYR A 1 197 ? -10.104 -4.067 14.509 1.00 92.75 197 TYR A C 1
ATOM 1516 O O . TYR A 1 197 ? -10.041 -3.475 13.434 1.00 92.75 197 TYR A O 1
ATOM 1524 N N . GLN A 1 198 ? -9.371 -3.710 15.568 1.00 96.44 198 GLN A N 1
ATOM 1525 C CA . GLN A 1 198 ? -8.532 -2.517 15.564 1.00 96.44 198 GLN A CA 1
ATOM 1526 C C . GLN A 1 198 ? -7.318 -2.655 14.648 1.00 96.44 198 GLN A C 1
ATOM 1528 O O . GLN A 1 198 ? -7.145 -1.841 13.751 1.00 96.44 198 GLN A O 1
ATOM 1533 N N . SER A 1 199 ? -6.476 -3.670 14.864 1.00 96.94 199 SER A N 1
ATOM 1534 C CA . SER A 1 199 ? -5.297 -3.923 14.036 1.00 96.94 199 SER A CA 1
ATOM 1535 C C . SER A 1 199 ? -5.510 -5.177 13.202 1.00 96.94 199 SER A C 1
ATOM 1537 O O . SER A 1 199 ? -5.622 -6.279 13.737 1.00 96.94 199 SER A O 1
ATOM 1539 N N . VAL A 1 200 ? -5.580 -4.994 11.886 1.00 96.62 200 VAL A N 1
ATOM 1540 C CA . VAL A 1 200 ? -5.881 -6.055 10.923 1.00 96.62 200 VAL A CA 1
ATOM 1541 C C . VAL A 1 200 ? -4.714 -6.203 9.961 1.00 96.62 200 VAL A C 1
ATOM 1543 O O . VAL A 1 200 ? -4.351 -5.262 9.256 1.00 96.62 200 VAL A O 1
ATOM 1546 N N . LYS A 1 201 ? -4.138 -7.400 9.908 1.00 97.44 201 LYS A N 1
ATOM 1547 C CA . LYS A 1 201 ? -3.142 -7.773 8.904 1.00 97.44 201 LYS A CA 1
ATOM 1548 C C . LYS A 1 201 ? -3.823 -8.038 7.563 1.00 97.44 201 LYS A C 1
ATOM 1550 O O . LYS A 1 201 ? -4.804 -8.778 7.505 1.00 97.44 201 LYS A O 1
ATOM 1555 N N . LEU A 1 202 ? -3.291 -7.476 6.480 1.00 96.81 202 LEU A N 1
ATOM 1556 C CA . LEU A 1 202 ? -3.741 -7.815 5.134 1.00 96.81 202 LEU A CA 1
ATOM 1557 C C . LEU A 1 202 ? -3.361 -9.257 4.796 1.00 96.81 202 LEU A C 1
ATOM 1559 O O . LEU A 1 202 ? -2.204 -9.657 4.921 1.00 96.81 202 LEU A O 1
ATOM 1563 N N . ILE A 1 203 ? -4.349 -10.020 4.334 1.00 95.69 203 ILE A N 1
ATOM 1564 C CA . ILE A 1 203 ? -4.175 -11.403 3.889 1.00 95.69 203 ILE A CA 1
ATOM 1565 C C . ILE A 1 203 ? -4.044 -11.397 2.360 1.00 95.69 203 ILE A C 1
ATOM 1567 O O . ILE A 1 203 ? -4.858 -10.746 1.697 1.00 95.69 203 ILE A O 1
ATOM 1571 N N . PRO A 1 204 ? -3.059 -12.107 1.776 1.00 94.75 204 PRO A N 1
ATOM 1572 C CA . PRO A 1 204 ? -2.905 -12.183 0.330 1.00 94.75 204 PRO A CA 1
ATOM 1573 C C . PRO A 1 204 ? -4.190 -12.586 -0.397 1.00 94.75 204 PRO A C 1
ATOM 1575 O O . PRO A 1 204 ? -4.830 -13.573 -0.043 1.00 94.75 204 PRO A O 1
ATOM 1578 N N . GLY A 1 205 ? -4.569 -11.803 -1.409 1.00 93.25 205 GLY A N 1
ATOM 1579 C CA . GLY A 1 205 ? -5.766 -12.034 -2.221 1.00 93.25 205 GLY A CA 1
ATOM 1580 C C . GLY A 1 205 ? -7.095 -11.735 -1.526 1.00 93.25 205 GLY A C 1
ATOM 1581 O O . GLY A 1 205 ? -8.137 -11.934 -2.134 1.00 93.25 205 GLY A O 1
ATOM 1582 N N . LYS A 1 206 ? -7.093 -11.260 -0.274 1.00 95.25 206 LYS A N 1
ATOM 1583 C CA . LYS A 1 206 ? -8.319 -10.851 0.412 1.00 95.25 206 LYS A CA 1
ATOM 1584 C C . LYS A 1 206 ? -8.443 -9.323 0.395 1.00 95.25 206 LYS A C 1
ATOM 1586 O O . LYS A 1 206 ? -7.609 -8.659 1.019 1.00 95.25 206 LYS A O 1
ATOM 1591 N N . PRO A 1 207 ? -9.466 -8.757 -0.270 1.00 96.44 207 PRO A N 1
ATOM 1592 C CA . PRO A 1 207 ? -9.713 -7.327 -0.214 1.00 96.44 207 PRO A CA 1
ATOM 1593 C C . PRO A 1 207 ? -10.143 -6.915 1.192 1.00 96.44 207 PRO A C 1
ATOM 1595 O O . PRO A 1 207 ? -10.883 -7.626 1.877 1.00 96.44 207 PRO A O 1
ATOM 1598 N N . GLN A 1 208 ? -9.667 -5.750 1.612 1.00 97.88 208 GLN A N 1
ATOM 1599 C CA . GLN A 1 208 ? -9.930 -5.192 2.924 1.00 97.88 208 GLN A CA 1
ATOM 1600 C C . GLN A 1 208 ? -10.285 -3.707 2.791 1.00 97.88 208 GLN A C 1
ATOM 1602 O O . GLN A 1 208 ? -9.538 -2.930 2.196 1.00 97.88 208 GLN A O 1
ATOM 1607 N N . THR A 1 209 ? -11.425 -3.317 3.360 1.00 97.88 209 THR A N 1
ATOM 1608 C CA . THR A 1 209 ? -11.953 -1.950 3.242 1.00 97.88 209 THR A CA 1
ATOM 1609 C C . THR A 1 209 ? -11.072 -0.910 3.912 1.00 97.88 209 THR A C 1
ATOM 1611 O O . THR A 1 209 ? -10.485 -1.150 4.964 1.00 97.88 209 THR A O 1
ATOM 1614 N N . THR A 1 210 ? -10.994 0.283 3.333 1.00 98.19 210 THR A N 1
ATOM 1615 C CA . THR A 1 210 ? -10.337 1.434 3.964 1.00 98.19 210 THR A CA 1
ATOM 1616 C C . THR A 1 210 ? -11.298 2.293 4.792 1.00 98.19 210 THR A C 1
ATOM 1618 O O . THR A 1 210 ? -10.889 3.315 5.351 1.00 98.19 210 THR A O 1
ATOM 1621 N N . ASP A 1 211 ? -12.567 1.913 4.934 1.00 97.12 211 ASP A N 1
ATOM 1622 C CA . ASP A 1 211 ? -13.530 2.646 5.759 1.00 97.12 211 ASP A CA 1
ATOM 1623 C C . ASP A 1 211 ? -13.112 2.674 7.231 1.00 97.12 211 ASP A C 1
ATOM 1625 O O . ASP A 1 211 ? -12.606 1.699 7.771 1.00 97.12 211 ASP A O 1
ATOM 1629 N N . ASN A 1 212 ? -13.253 3.836 7.879 1.00 97.31 212 ASN A N 1
ATOM 1630 C CA . ASN A 1 212 ? -12.807 4.078 9.264 1.00 97.31 212 ASN A CA 1
ATOM 1631 C C . ASN A 1 212 ? -11.324 3.770 9.567 1.00 97.31 212 ASN A C 1
ATOM 1633 O O . ASN A 1 212 ? -10.924 3.743 10.730 1.00 97.31 212 ASN A O 1
ATOM 1637 N N . LEU A 1 213 ? -10.494 3.578 8.540 1.00 98.38 213 LEU A N 1
ATOM 1638 C CA . LEU A 1 213 ? -9.052 3.405 8.675 1.00 98.38 213 LEU A CA 1
ATOM 1639 C C . LEU A 1 213 ? -8.383 4.702 9.161 1.00 98.38 213 LEU A C 1
ATOM 1641 O O . LEU A 1 213 ? -8.571 5.755 8.546 1.00 98.38 213 LEU A O 1
ATOM 1645 N N . LEU A 1 214 ? -7.598 4.615 10.238 1.00 98.44 214 LEU A N 1
ATOM 1646 C CA . LEU A 1 214 ? -6.874 5.734 10.855 1.00 98.44 214 LEU A CA 1
ATOM 1647 C C . LEU 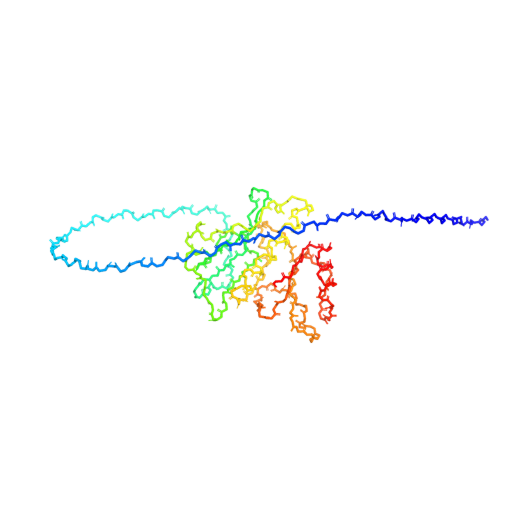A 1 214 ? -5.374 5.713 10.565 1.00 98.44 214 LEU A C 1
ATOM 1649 O O . LEU A 1 214 ? -4.746 6.769 10.523 1.00 98.44 214 LEU A O 1
ATOM 1653 N N . ALA A 1 215 ? -4.779 4.531 10.420 1.00 98.62 215 ALA A N 1
ATOM 1654 C CA . ALA A 1 215 ? -3.351 4.398 10.167 1.00 98.62 215 ALA A CA 1
ATOM 1655 C C . ALA A 1 215 ? -3.020 3.113 9.407 1.00 98.62 215 ALA A C 1
ATOM 1657 O O . ALA A 1 215 ? -3.823 2.185 9.308 1.00 98.62 215 ALA A O 1
ATOM 1658 N N . VAL A 1 216 ? -1.808 3.081 8.864 1.00 98.81 216 VAL A N 1
ATOM 1659 C CA . VAL A 1 216 ? -1.232 1.937 8.159 1.00 98.81 216 VAL A CA 1
ATOM 1660 C C . VAL A 1 216 ? 0.220 1.750 8.587 1.00 98.81 216 VAL A C 1
ATOM 1662 O O . VAL A 1 216 ? 0.932 2.724 8.841 1.00 98.81 216 VAL A O 1
ATOM 1665 N N . ALA A 1 217 ? 0.654 0.497 8.663 1.00 98.69 217 ALA A N 1
ATOM 1666 C CA . ALA A 1 217 ? 2.034 0.108 8.889 1.00 98.69 217 ALA A CA 1
ATOM 1667 C C . ALA A 1 217 ? 2.429 -0.949 7.859 1.00 98.69 217 ALA A C 1
ATOM 1669 O O . ALA A 1 217 ? 1.666 -1.866 7.566 1.00 98.69 217 ALA A O 1
ATOM 1670 N N . CYS A 1 218 ? 3.630 -0.819 7.314 1.00 98.62 218 CYS A N 1
ATOM 1671 C CA . CYS A 1 218 ? 4.240 -1.805 6.441 1.00 98.62 218 CYS A CA 1
ATOM 1672 C C . CYS A 1 218 ? 5.570 -2.223 7.058 1.00 98.62 218 CYS A C 1
ATOM 1674 O O . CYS A 1 218 ? 6.474 -1.402 7.244 1.00 98.62 218 CYS A O 1
ATOM 1676 N N . ILE A 1 219 ? 5.691 -3.506 7.372 1.00 98.25 219 ILE A N 1
ATOM 1677 C CA . ILE A 1 219 ? 6.845 -4.067 8.076 1.00 98.25 219 ILE A CA 1
ATOM 1678 C C . ILE A 1 219 ? 7.373 -5.296 7.327 1.00 98.25 219 ILE A C 1
ATOM 1680 O O . ILE A 1 219 ? 6.650 -5.875 6.514 1.00 98.25 219 ILE A O 1
ATOM 1684 N N . PRO A 1 220 ? 8.633 -5.709 7.543 1.00 97.25 220 PRO A N 1
ATOM 1685 C CA . PRO A 1 220 ? 9.157 -6.933 6.944 1.00 97.25 220 PRO A CA 1
ATOM 1686 C C . PRO A 1 220 ? 8.285 -8.151 7.281 1.00 97.25 220 PRO A C 1
ATOM 1688 O O . PRO A 1 220 ? 7.814 -8.281 8.414 1.00 97.25 220 PRO A O 1
ATOM 1691 N N . LYS A 1 221 ? 8.079 -9.046 6.307 1.00 95.88 221 LYS A N 1
ATOM 1692 C CA . LYS A 1 221 ? 7.255 -10.255 6.483 1.00 95.88 221 LYS A CA 1
ATOM 1693 C C . LYS A 1 221 ? 7.752 -11.097 7.663 1.00 95.88 221 LYS A C 1
ATOM 1695 O O . LYS A 1 221 ? 8.959 -11.200 7.875 1.00 95.88 221 LYS A O 1
ATOM 1700 N N . ASN A 1 222 ? 6.823 -11.716 8.393 1.00 94.25 222 ASN A N 1
ATOM 1701 C CA . ASN A 1 222 ? 7.077 -12.528 9.595 1.00 94.25 222 ASN A CA 1
ATOM 1702 C C . ASN A 1 222 ? 7.609 -11.738 10.805 1.00 94.25 222 ASN A C 1
ATOM 1704 O O . ASN A 1 222 ? 8.098 -12.336 11.763 1.00 94.25 222 ASN A O 1
ATOM 1708 N N . THR A 1 223 ? 7.514 -10.406 10.791 1.00 96.75 223 THR A N 1
ATOM 1709 C CA . THR A 1 223 ? 7.759 -9.604 11.995 1.00 96.75 223 THR A CA 1
ATOM 1710 C C . THR A 1 223 ? 6.529 -9.684 12.891 1.00 96.75 223 THR A C 1
ATOM 1712 O O . THR A 1 223 ? 5.423 -9.378 12.441 1.00 96.75 223 THR A O 1
ATOM 1715 N N . GLN A 1 224 ? 6.714 -10.087 14.150 1.00 96.69 224 GLN A N 1
ATOM 1716 C CA . GLN A 1 224 ? 5.629 -10.092 15.126 1.00 96.69 224 GLN A CA 1
ATOM 1717 C C . GLN A 1 224 ? 5.120 -8.665 15.336 1.00 96.69 224 GLN A C 1
ATOM 1719 O O . GLN A 1 224 ? 5.898 -7.744 15.582 1.00 96.69 224 GLN A O 1
ATOM 1724 N N . PHE A 1 225 ? 3.808 -8.492 15.234 1.00 96.88 225 PHE A N 1
ATOM 1725 C CA . PHE A 1 225 ? 3.149 -7.208 15.413 1.00 96.88 225 PHE A CA 1
ATOM 1726 C C . PHE A 1 225 ? 1.780 -7.408 16.069 1.00 96.88 225 PHE A C 1
ATOM 1728 O O . PHE A 1 225 ? 1.451 -8.507 16.518 1.00 96.88 225 PHE A O 1
ATOM 1735 N N . TYR A 1 226 ? 0.996 -6.341 16.167 1.00 95.69 226 TYR A N 1
ATOM 1736 C CA . TYR A 1 226 ? -0.321 -6.369 16.789 1.00 95.69 226 TYR A CA 1
ATOM 1737 C C . TYR A 1 226 ? -1.321 -7.163 15.938 1.00 95.69 226 TYR A C 1
ATOM 1739 O O . TYR A 1 226 ? -1.731 -6.721 14.868 1.00 95.69 226 TYR A O 1
ATOM 1747 N N . GLU A 1 227 ? -1.742 -8.320 16.442 1.00 90.56 227 GLU A N 1
ATOM 1748 C CA . GLU A 1 227 ? -2.832 -9.128 15.893 1.00 90.56 227 GLU A CA 1
ATOM 1749 C C . GLU A 1 227 ? -3.803 -9.463 17.031 1.00 90.56 227 GLU A C 1
ATOM 1751 O O . GLU A 1 227 ? -3.378 -9.808 18.133 1.00 90.56 227 GLU A O 1
ATOM 1756 N N . ASN A 1 228 ? -5.112 -9.355 16.788 1.00 87.69 228 ASN A N 1
ATOM 1757 C CA . ASN A 1 228 ? -6.159 -9.728 17.753 1.00 87.69 228 ASN A CA 1
ATOM 1758 C C . ASN A 1 228 ? -6.140 -8.988 19.104 1.00 87.69 228 ASN A C 1
ATOM 1760 O O . ASN A 1 228 ? -6.768 -9.435 20.061 1.00 87.69 228 ASN A O 1
ATOM 1764 N N . MET A 1 229 ? -5.480 -7.833 19.185 1.00 90.94 229 MET A N 1
ATOM 1765 C CA . MET A 1 229 ? -5.414 -7.026 20.403 1.00 90.94 229 MET A CA 1
ATOM 1766 C C . MET A 1 229 ? -5.669 -5.549 20.133 1.00 90.94 229 MET A C 1
ATOM 1768 O O . MET A 1 229 ? -5.488 -5.059 19.018 1.00 90.94 229 MET A O 1
ATOM 1772 N N . THR A 1 230 ? -6.096 -4.853 21.181 1.00 94.19 230 THR A N 1
ATOM 1773 C CA . THR A 1 230 ? -6.273 -3.403 21.193 1.00 94.19 230 THR A CA 1
ATOM 1774 C C . THR A 1 230 ? -5.010 -2.732 21.711 1.00 94.19 230 THR A C 1
ATOM 1776 O O . THR A 1 230 ? -4.447 -3.164 22.718 1.00 94.19 230 THR A O 1
ATOM 1779 N N . VAL A 1 231 ? -4.579 -1.659 21.065 1.00 96.06 231 VAL A N 1
ATOM 1780 C CA . VAL A 1 231 ? -3.358 -0.923 21.388 1.00 96.06 231 VAL A CA 1
ATOM 1781 C C . VAL A 1 231 ? -3.569 0.558 21.113 1.00 96.06 231 VAL A C 1
ATOM 1783 O O . VAL A 1 231 ? -4.303 0.928 20.206 1.00 96.06 231 VAL A O 1
ATOM 1786 N N . ASP A 1 232 ? -2.936 1.417 21.908 1.00 97.12 232 ASP A N 1
ATOM 1787 C CA . ASP A 1 232 ? -2.955 2.855 21.661 1.00 97.12 232 ASP A CA 1
ATOM 1788 C C . ASP A 1 232 ? -2.338 3.208 20.293 1.00 97.12 232 ASP A C 1
ATOM 1790 O O . ASP A 1 232 ? -1.305 2.660 19.895 1.00 97.12 232 ASP A O 1
ATOM 1794 N N . LEU A 1 233 ? -2.947 4.165 19.585 1.00 97.81 233 LEU A N 1
ATOM 1795 C CA . LEU A 1 233 ? -2.533 4.550 18.236 1.00 97.81 233 LEU A CA 1
ATOM 1796 C C . LEU A 1 233 ? -1.092 5.079 18.192 1.00 97.81 233 LEU A C 1
ATOM 1798 O O . LEU A 1 233 ? -0.364 4.776 17.247 1.00 97.81 233 LEU A O 1
ATOM 1802 N N . LEU A 1 234 ? -0.661 5.870 19.181 1.00 98.31 234 LEU A N 1
ATOM 1803 C CA . LEU A 1 234 ? 0.693 6.432 19.189 1.00 98.31 234 LEU A CA 1
ATOM 1804 C C . LEU A 1 234 ? 1.728 5.329 19.392 1.00 98.31 234 LEU A C 1
ATOM 1806 O O . LEU A 1 234 ? 2.727 5.291 18.671 1.00 98.31 234 LEU A O 1
ATOM 1810 N N . LYS A 1 235 ? 1.451 4.393 20.305 1.00 98.06 235 LYS A N 1
ATOM 1811 C CA . LYS A 1 235 ? 2.292 3.207 20.500 1.00 98.06 235 LYS A CA 1
ATOM 1812 C C . LYS A 1 235 ? 2.358 2.346 19.236 1.00 98.06 235 LYS A C 1
ATOM 1814 O O . LYS A 1 235 ? 3.448 1.971 18.809 1.00 98.06 235 LYS A O 1
ATOM 1819 N N . TRP A 1 236 ? 1.215 2.085 18.602 1.00 98.25 236 TRP A N 1
ATOM 1820 C CA . TRP A 1 236 ? 1.141 1.309 17.362 1.00 98.25 236 TRP A CA 1
ATOM 1821 C C . TRP A 1 236 ? 1.967 1.942 16.234 1.00 98.25 236 TRP A C 1
ATOM 1823 O O . TRP A 1 236 ? 2.734 1.260 15.551 1.00 98.25 236 TRP A O 1
ATOM 1833 N N . LEU A 1 237 ? 1.870 3.266 16.073 1.00 98.62 237 LEU A N 1
ATOM 1834 C CA . LEU A 1 237 ? 2.658 4.018 15.098 1.00 98.62 237 LEU A CA 1
ATOM 1835 C C . LEU A 1 237 ? 4.158 3.962 15.415 1.00 98.62 237 LEU A C 1
ATOM 1837 O O . LEU A 1 237 ? 4.961 3.733 14.508 1.00 98.62 237 LEU A O 1
ATOM 1841 N N . GLN A 1 238 ? 4.549 4.153 16.675 1.00 98.56 238 GLN A N 1
ATOM 1842 C CA . GLN A 1 238 ? 5.950 4.093 17.088 1.00 98.56 238 GLN A CA 1
ATOM 1843 C C . GLN A 1 238 ? 6.563 2.722 16.777 1.00 98.56 238 GLN A C 1
ATOM 1845 O O . GLN A 1 238 ? 7.604 2.651 16.123 1.00 98.56 238 GLN A O 1
ATOM 1850 N N . ASP A 1 239 ? 5.888 1.640 17.160 1.00 98.44 239 ASP A N 1
ATOM 1851 C CA . ASP A 1 239 ? 6.384 0.282 16.933 1.00 98.44 239 ASP A CA 1
ATOM 1852 C C . ASP A 1 239 ? 6.416 -0.063 15.434 1.00 98.44 239 ASP A C 1
ATOM 1854 O O . ASP A 1 239 ? 7.398 -0.625 14.943 1.00 98.44 239 ASP A O 1
ATOM 1858 N N . GLY A 1 240 ? 5.416 0.371 14.657 1.00 98.25 240 GLY A N 1
ATOM 1859 C CA . GLY A 1 240 ? 5.429 0.219 13.198 1.00 98.25 240 GLY A CA 1
ATOM 1860 C C . GLY A 1 240 ? 6.610 0.935 12.523 1.00 98.25 240 GLY A C 1
ATOM 1861 O O . GLY A 1 240 ? 7.207 0.401 11.587 1.00 98.25 240 GLY A O 1
ATOM 1862 N N . ASN A 1 241 ? 7.006 2.109 13.026 1.00 98.25 241 ASN A N 1
ATOM 1863 C CA . ASN A 1 241 ? 8.183 2.840 12.541 1.00 98.25 241 ASN A CA 1
ATOM 1864 C C . ASN A 1 241 ? 9.514 2.209 12.967 1.00 98.25 241 ASN A C 1
ATOM 1866 O O . ASN A 1 241 ? 10.502 2.352 12.244 1.00 98.25 241 ASN A O 1
ATOM 1870 N N . ASN A 1 242 ? 9.548 1.516 14.108 1.00 97.81 242 ASN A N 1
ATOM 1871 C CA . ASN A 1 242 ? 10.732 0.790 14.567 1.00 97.81 242 ASN A CA 1
ATOM 1872 C C . ASN A 1 242 ? 11.022 -0.433 13.685 1.00 97.81 242 ASN A C 1
ATOM 1874 O O . ASN A 1 242 ? 12.181 -0.713 13.383 1.00 97.81 242 ASN A O 1
ATOM 1878 N N . HIS A 1 243 ? 9.982 -1.145 13.240 1.00 97.50 243 HIS A N 1
ATOM 1879 C CA . HIS A 1 243 ? 10.134 -2.338 12.399 1.00 97.50 243 HIS A CA 1
ATOM 1880 C C . HIS A 1 243 ? 10.239 -2.034 10.898 1.00 97.50 243 HIS A C 1
ATOM 1882 O O . HIS A 1 243 ? 10.925 -2.751 10.168 1.00 97.50 243 HIS A O 1
ATOM 1888 N N . GLY A 1 244 ? 9.568 -0.989 10.417 1.00 97.62 244 GLY A N 1
ATOM 1889 C CA . GLY A 1 244 ? 9.548 -0.634 9.001 1.00 97.62 244 GLY A CA 1
ATOM 1890 C C . GLY A 1 244 ? 9.134 0.814 8.786 1.00 97.62 244 GLY A C 1
ATOM 1891 O O . GLY A 1 244 ? 9.955 1.729 8.879 1.00 97.62 244 GLY A O 1
ATOM 1892 N N . TYR A 1 245 ? 7.866 1.020 8.443 1.00 98.62 245 TYR A N 1
ATOM 1893 C CA . TYR A 1 245 ? 7.284 2.348 8.302 1.00 98.62 245 TYR A CA 1
ATOM 1894 C C . TYR A 1 245 ? 5.811 2.323 8.699 1.00 98.62 245 TYR A C 1
ATOM 1896 O O . TYR A 1 245 ? 5.094 1.386 8.349 1.00 98.62 245 TYR A O 1
ATOM 1904 N N . SER A 1 246 ? 5.346 3.369 9.372 1.00 98.62 246 SER A N 1
ATOM 1905 C CA . SER A 1 246 ? 3.928 3.568 9.659 1.00 98.62 246 SER A CA 1
ATOM 1906 C C . SER A 1 246 ? 3.532 5.031 9.483 1.00 98.62 246 SER A C 1
ATOM 1908 O O . SER A 1 246 ? 4.359 5.944 9.569 1.00 98.62 246 SER A O 1
ATOM 1910 N N . THR A 1 247 ? 2.254 5.273 9.205 1.00 98.62 247 THR A N 1
ATOM 1911 C CA . THR A 1 247 ? 1.724 6.630 9.078 1.00 98.62 247 THR A CA 1
ATOM 1912 C C . THR A 1 247 ? 0.246 6.694 9.436 1.00 98.62 247 THR A C 1
ATOM 1914 O O . THR A 1 247 ? -0.496 5.726 9.255 1.00 98.62 247 THR A O 1
ATOM 1917 N N . LYS A 1 248 ? -0.177 7.859 9.927 1.00 98.38 248 LYS A N 1
ATOM 1918 C CA . LYS A 1 248 ? -1.587 8.207 10.106 1.00 98.38 248 LYS A CA 1
ATOM 1919 C C . LYS A 1 248 ? -2.164 8.658 8.759 1.00 98.38 248 LYS A C 1
ATOM 1921 O O . LYS A 1 248 ? -1.470 9.331 7.990 1.00 98.38 248 LYS A O 1
ATOM 1926 N N . LEU A 1 249 ? -3.403 8.271 8.470 1.00 95.69 249 LEU A N 1
ATOM 1927 C CA . LEU A 1 249 ? -4.090 8.567 7.210 1.00 95.69 249 LEU A CA 1
ATOM 1928 C C . LEU A 1 249 ? -4.943 9.832 7.279 1.00 95.69 249 LEU A C 1
ATOM 1930 O O . LEU A 1 249 ? -5.504 10.118 8.361 1.00 95.69 249 LEU A O 1
#

Foldseek 3Di:
DDDDDDDDDDDDDDDDDDDDDDDDDDDDDDDDDDDDDDDDDDDDDDDDDDDDDDPDDDDPDPDDPPDDPDFDDDFPPDQADDQWKWFFFWDPPPLIFTKTATDNGTDTRTFGFKIKDFPPVFHDDPVCCVPVNNIDTQFHNLNPPPVNQQRLFVSVQVVLVVNLVRQIWMAGADGDPPDDDFAKWKWWAAPDQQFQPGIDIHDHPDTGTCPRTFKMAIAHPPDDADGRHGDDPVVNQVVSVVGHHMDTD